Protein AF-A0AAD5Z955-F1 (afdb_monomer_lite)

Organism: NCBI:txid198213

Sequence (238 aa):
MEISEISPEIDDYIKESIEVSLGLPISDKNMQLKLMALEDTQHRLQSQIFEL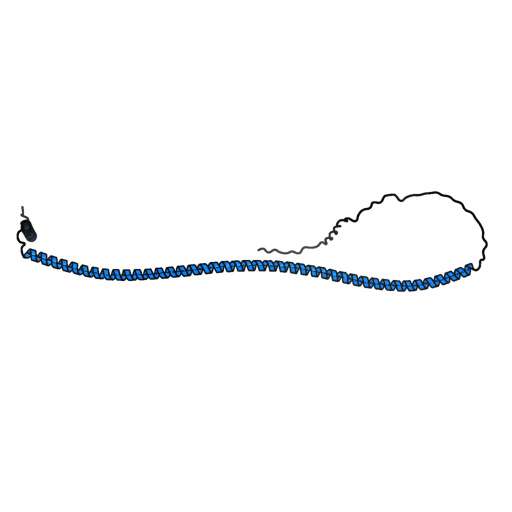EDRLVLAKAEANLNAQGLMRSIKDKEKILSEYAELQEQHSKLEEGFKRTVEACDELERENEELYAKLIDSSKARVDLTSQVESLNVEKEQLLVNLNKAEEEVVLLSKENKMLEREKKVLAEQFKRRQVGHDPKLPSSSSAKIKGKSGIKKSTVSGRLIDSDKEDARDPLTPINFNSPELDAFHPSV

Foldseek 3Di:
DDPPPDPVVRVVVVVQVVCVVVVHDHDPVVVVVVVVVVVVVVVVVVVVVVVVVVVVVVVVVVVVVVVVVVVVVVVVVVVVVVVVVVVVVVVVVVVVVVVVVVVVVVVVVVVVVVVVVVVVVVVVVVVVVVVVVVVVVVVVVVVVVVVVVVVVVVVVVVVVVVVVVVVVVVVVVVVVVVVVPDDDDDDDDDDDDDDDDDDDDDDDDDDDDDDPDDDDDDDDDDDDDDDDDDDDDDDDDD

Secondary structure (DSSP, 8-state):
-------HHHHHHHHHHHHHHTTPPPPHHHHHHHHHHHHHHHHHHHHHHHHHHHHHHHHHHHHHHHHHHHHHHHHHHHHHHHHHHHHHHHHHHHHHHHHHHHHHHHHHHHHHHHHHHHHHHHHHHHHHHHHHHHHHHHHHHHHHHHHHHHHHHHHHHHHHHHHHHHHHHHHHHHHHHHHTT------------------------------S------PPPPPPP-------------

Structure (mmCIF, N/CA/C/O backbone):
data_AF-A0AAD5Z955-F1
#
_entry.id   AF-A0AAD5Z955-F1
#
loop_
_atom_site.group_PDB
_atom_site.id
_atom_site.type_symbol
_atom_site.label_atom_id
_atom_site.label_alt_id
_atom_site.label_comp_id
_atom_site.label_asym_id
_atom_site.label_entity_id
_atom_site.label_seq_id
_atom_site.pdbx_PDB_ins_code
_atom_site.Cartn_x
_atom_site.Cartn_y
_atom_site.Cartn_z
_atom_site.occupancy
_atom_site.B_iso_or_equiv
_atom_site.auth_seq_id
_atom_site.auth_comp_id
_atom_site.auth_asym_id
_atom_site.auth_atom_id
_atom_site.pdbx_PDB_model_num
ATOM 1 N N . MET A 1 1 ? 66.367 39.192 -84.436 1.00 44.69 1 MET A N 1
ATOM 2 C CA . MET A 1 1 ? 65.119 38.494 -84.075 1.00 44.69 1 MET A CA 1
ATOM 3 C C . MET A 1 1 ? 65.419 37.022 -84.199 1.00 44.69 1 MET A C 1
ATOM 5 O O . MET A 1 1 ? 65.560 36.541 -85.314 1.00 44.69 1 MET A O 1
ATOM 9 N N . GLU A 1 2 ? 65.673 36.374 -83.067 1.00 46.94 2 GLU A N 1
ATOM 10 C CA . GLU A 1 2 ? 65.883 34.929 -83.001 1.00 46.94 2 GLU A CA 1
ATOM 11 C C . GLU A 1 2 ? 64.561 34.247 -83.354 1.00 46.94 2 GLU A C 1
ATOM 13 O O . GLU A 1 2 ? 63.523 34.556 -82.768 1.00 46.94 2 GLU A O 1
ATOM 18 N N . ILE A 1 3 ? 64.585 33.384 -84.369 1.00 55.34 3 ILE A N 1
ATOM 19 C CA . ILE A 1 3 ? 63.468 32.493 -84.669 1.00 55.34 3 ILE A CA 1
ATOM 20 C C . ILE A 1 3 ? 63.474 31.493 -83.520 1.00 55.34 3 ILE A C 1
ATOM 22 O O . ILE A 1 3 ? 64.411 30.707 -83.414 1.00 55.34 3 ILE A O 1
ATOM 26 N N . SER A 1 4 ? 62.500 31.594 -82.614 1.00 59.53 4 SER A N 1
ATOM 27 C CA . SER A 1 4 ? 62.346 30.641 -81.518 1.00 59.53 4 SER A CA 1
ATOM 28 C C . SER A 1 4 ? 62.305 29.237 -82.108 1.00 59.53 4 SER A C 1
ATOM 30 O O . SER A 1 4 ? 61.354 28.906 -82.815 1.00 59.53 4 SER A O 1
ATOM 32 N N . GLU A 1 5 ? 63.351 28.444 -81.864 1.00 67.62 5 GLU A N 1
ATOM 33 C CA . GLU A 1 5 ? 63.365 27.023 -82.192 1.00 67.62 5 GLU A CA 1
ATOM 34 C C . GLU A 1 5 ? 62.192 26.384 -81.452 1.00 67.62 5 GLU A C 1
ATOM 36 O O . GLU A 1 5 ? 62.189 26.242 -80.227 1.00 67.62 5 GLU A O 1
ATOM 41 N N . ILE A 1 6 ? 61.136 26.096 -82.208 1.00 69.44 6 ILE A N 1
ATOM 42 C CA . ILE A 1 6 ? 59.991 25.349 -81.718 1.00 69.44 6 ILE A CA 1
ATOM 43 C C . ILE A 1 6 ? 60.530 23.965 -81.370 1.00 69.44 6 ILE A C 1
ATOM 45 O O . ILE A 1 6 ? 61.197 23.334 -82.190 1.00 69.44 6 ILE A O 1
ATOM 49 N N . SER A 1 7 ? 60.296 23.527 -80.131 1.00 80.50 7 SER A N 1
ATOM 50 C CA . SER A 1 7 ? 60.744 22.213 -79.667 1.00 80.50 7 SER A CA 1
ATOM 51 C C . SER A 1 7 ? 60.301 21.141 -80.672 1.00 80.50 7 SER A C 1
ATOM 53 O O . SER A 1 7 ? 59.145 21.188 -81.100 1.00 80.50 7 SER A O 1
ATOM 55 N N . PRO A 1 8 ? 61.156 20.172 -81.040 1.00 73.94 8 PRO A N 1
ATOM 56 C CA . PRO A 1 8 ? 60.820 19.140 -82.026 1.00 73.94 8 PRO A CA 1
ATOM 57 C C . PRO A 1 8 ? 59.538 18.372 -81.673 1.00 73.94 8 PRO A C 1
ATOM 59 O O . PRO A 1 8 ? 58.792 17.966 -82.551 1.00 73.94 8 PRO A O 1
ATOM 62 N N . GLU A 1 9 ? 59.226 18.258 -80.385 1.00 74.19 9 GLU A N 1
ATOM 63 C CA . GLU A 1 9 ? 57.997 17.640 -79.879 1.00 74.19 9 GLU A CA 1
ATOM 64 C C . GLU A 1 9 ? 56.737 18.477 -80.182 1.00 74.19 9 GLU A C 1
ATOM 66 O O . GLU A 1 9 ? 55.657 17.941 -80.425 1.00 74.19 9 GLU A O 1
ATOM 71 N N . ILE A 1 10 ? 56.884 19.805 -80.212 1.00 78.81 10 ILE A N 1
ATOM 72 C CA . ILE A 1 10 ? 55.825 20.753 -80.581 1.00 78.81 10 ILE A CA 1
ATOM 73 C C . ILE A 1 10 ? 55.670 20.804 -82.106 1.00 78.81 10 ILE A C 1
ATOM 75 O O . ILE A 1 10 ? 54.544 20.875 -82.592 1.00 78.81 10 ILE A O 1
ATOM 79 N N . ASP A 1 11 ? 56.771 20.742 -82.858 1.00 81.69 11 ASP A N 1
ATOM 80 C CA . ASP A 1 11 ? 56.744 20.712 -84.327 1.00 81.69 11 ASP A CA 1
ATOM 81 C C . ASP A 1 11 ? 56.086 19.423 -84.855 1.00 81.69 11 ASP A C 1
ATOM 83 O O . ASP A 1 11 ? 55.174 19.482 -85.686 1.00 81.69 11 ASP A O 1
ATOM 87 N N . ASP A 1 12 ? 56.437 18.268 -84.276 1.00 77.38 12 ASP A N 1
ATOM 88 C CA . ASP A 1 12 ? 55.794 16.979 -84.559 1.00 77.38 12 ASP A CA 1
ATOM 89 C C . ASP A 1 12 ? 54.290 17.016 -84.226 1.00 77.38 12 ASP A C 1
ATOM 91 O O . ASP A 1 12 ? 53.462 16.574 -85.026 1.00 77.38 12 ASP A O 1
ATOM 95 N N . TYR A 1 13 ? 53.908 17.618 -83.093 1.00 79.12 13 TYR A N 1
ATOM 96 C CA . TYR A 1 13 ? 52.500 17.777 -82.714 1.00 79.12 13 TYR A CA 1
ATOM 97 C C . TYR A 1 13 ? 51.715 18.669 -83.693 1.00 79.12 13 TYR A C 1
ATOM 99 O O . TYR A 1 13 ? 50.579 18.348 -84.054 1.00 79.12 13 TYR A O 1
ATOM 107 N N . ILE A 1 14 ? 52.306 19.781 -84.150 1.00 80.50 14 ILE A N 1
ATOM 108 C CA . ILE A 1 14 ? 51.688 20.682 -85.138 1.00 80.50 14 ILE A CA 1
ATOM 109 C C . ILE A 1 14 ? 51.477 19.943 -86.462 1.00 80.50 14 ILE A C 1
ATOM 111 O O . ILE A 1 14 ? 50.395 20.026 -87.049 1.00 80.50 14 ILE A O 1
ATOM 115 N N . LYS A 1 15 ? 52.483 19.190 -86.912 1.00 77.50 15 LYS A N 1
ATOM 116 C CA . LYS A 1 15 ? 52.431 18.436 -88.164 1.00 77.50 15 LYS A CA 1
ATOM 117 C C . LYS A 1 15 ? 51.370 17.335 -88.129 1.00 77.50 15 LYS A C 1
ATOM 119 O O . LYS A 1 15 ? 50.531 17.273 -89.027 1.00 77.50 15 LYS A O 1
ATOM 124 N N . GLU A 1 16 ? 51.329 16.544 -87.060 1.00 73.44 16 GLU A N 1
ATOM 125 C CA . GLU A 1 16 ? 50.318 15.497 -86.890 1.00 73.44 16 GLU A CA 1
ATOM 126 C C . GLU A 1 16 ? 48.896 16.072 -86.755 1.00 73.44 16 GLU A C 1
ATOM 128 O O . GLU A 1 16 ? 47.944 15.510 -87.295 1.00 73.44 16 GLU A O 1
ATOM 133 N N . SER A 1 17 ? 48.731 17.221 -86.088 1.00 77.19 17 SER A N 1
ATOM 134 C CA . SER A 1 17 ? 47.434 17.907 -85.959 1.00 77.19 17 SER A CA 1
ATOM 135 C C . SER A 1 17 ? 46.886 18.391 -87.312 1.00 77.19 17 SER A C 1
ATOM 137 O O . SER A 1 17 ? 45.685 18.269 -87.591 1.00 77.19 17 SER A O 1
ATOM 139 N N . ILE A 1 18 ? 47.768 18.884 -88.192 1.00 77.50 18 ILE A N 1
ATOM 140 C CA . ILE A 1 18 ? 47.425 19.267 -89.569 1.00 77.50 18 ILE A CA 1
ATOM 141 C C . ILE A 1 18 ? 47.056 18.028 -90.396 1.00 77.50 18 ILE A C 1
ATOM 143 O O . ILE A 1 18 ? 46.031 18.036 -91.077 1.00 77.50 18 ILE A O 1
ATOM 147 N N . GLU A 1 19 ? 47.839 16.949 -90.307 1.00 75.25 19 GLU A N 1
ATOM 148 C CA . GLU A 1 19 ? 47.583 15.695 -91.031 1.00 75.25 19 GLU A CA 1
ATOM 149 C C . GLU A 1 19 ? 46.234 15.062 -90.635 1.00 75.25 19 GLU A C 1
ATOM 151 O O . GLU A 1 19 ? 45.456 14.665 -91.508 1.00 75.25 19 GLU A O 1
ATOM 156 N N . VAL A 1 20 ? 45.898 15.069 -89.339 1.00 72.12 20 VAL A N 1
ATOM 157 C CA . VAL A 1 20 ? 44.602 14.606 -88.809 1.00 72.12 20 VAL A CA 1
ATOM 158 C C . VAL A 1 20 ? 43.440 15.473 -89.305 1.00 72.12 20 VAL A C 1
ATOM 160 O O . VAL A 1 20 ? 42.402 14.942 -89.702 1.00 72.12 20 VAL A O 1
ATOM 163 N N . SER A 1 21 ? 43.608 16.798 -89.331 1.00 78.50 21 SER A N 1
ATOM 164 C CA . SER A 1 21 ? 42.567 17.738 -89.784 1.00 78.50 21 SER A CA 1
ATOM 165 C C . SER A 1 21 ? 42.279 17.637 -91.289 1.00 78.50 21 SER A C 1
ATOM 167 O O . SER A 1 21 ? 41.183 17.979 -91.732 1.00 78.50 21 SER A O 1
ATOM 169 N N . LEU A 1 22 ? 43.246 17.151 -92.075 1.00 79.88 22 LEU A N 1
ATOM 170 C CA . LEU A 1 22 ? 43.138 16.946 -93.523 1.00 79.88 22 LEU A CA 1
ATOM 171 C C . LEU A 1 22 ? 42.663 15.532 -93.912 1.00 79.88 22 LEU A C 1
ATOM 173 O O . LEU A 1 22 ? 42.527 15.246 -95.101 1.00 79.88 22 LEU A O 1
ATOM 177 N N . GLY A 1 23 ? 42.399 14.652 -92.937 1.00 70.19 23 GLY A N 1
ATOM 178 C CA . GLY A 1 23 ? 41.945 13.279 -93.183 1.00 70.19 23 GLY A CA 1
ATOM 179 C C . GLY A 1 23 ? 43.023 12.356 -93.763 1.00 70.19 23 GLY A C 1
ATOM 180 O O . GLY A 1 23 ? 42.688 11.368 -94.419 1.00 70.19 23 GLY A O 1
ATOM 181 N N . LEU A 1 24 ? 44.305 12.678 -93.558 1.00 72.81 24 LEU A N 1
ATOM 182 C CA . LEU A 1 24 ? 45.425 11.845 -93.996 1.00 72.81 24 LEU A CA 1
ATOM 183 C C . LEU A 1 24 ? 45.623 10.641 -93.049 1.00 72.81 24 LEU A C 1
ATOM 185 O O . LEU A 1 24 ? 45.245 10.715 -91.876 1.00 72.81 24 LEU A O 1
ATOM 189 N N . PRO A 1 25 ? 46.191 9.515 -93.531 1.00 68.31 25 PRO A N 1
ATOM 190 C CA . PRO A 1 25 ? 46.419 8.331 -92.705 1.00 68.31 25 PRO A CA 1
ATOM 191 C C . PRO A 1 25 ? 47.332 8.654 -91.519 1.00 68.31 25 PRO A C 1
ATOM 193 O O . PRO A 1 25 ? 48.395 9.245 -91.690 1.00 68.31 25 PRO A O 1
ATOM 196 N N . ILE A 1 26 ? 46.920 8.246 -90.320 1.00 70.38 26 ILE A N 1
ATOM 197 C CA . ILE A 1 26 ? 47.692 8.436 -89.088 1.00 70.38 26 ILE A CA 1
ATOM 198 C C . ILE A 1 26 ? 49.005 7.647 -89.193 1.00 70.38 26 ILE A C 1
ATOM 200 O O . ILE A 1 26 ? 48.994 6.483 -89.587 1.00 70.38 26 ILE A O 1
ATOM 204 N N . SER A 1 27 ? 50.124 8.261 -88.801 1.00 79.25 27 SER A N 1
ATOM 205 C CA . SER A 1 27 ? 51.422 7.583 -88.700 1.00 79.25 27 SER A CA 1
ATOM 206 C C . SER A 1 27 ? 51.372 6.410 -87.712 1.00 79.25 27 SER A C 1
ATOM 208 O O . SER A 1 27 ? 50.847 6.543 -86.601 1.00 79.25 27 SER A O 1
ATOM 210 N N . ASP A 1 28 ? 51.982 5.278 -88.076 1.00 82.06 28 ASP A N 1
ATOM 211 C CA . ASP A 1 28 ? 52.028 4.057 -87.255 1.00 82.06 28 ASP A CA 1
ATOM 212 C C . ASP A 1 28 ? 52.539 4.318 -85.828 1.00 82.06 28 ASP A C 1
ATOM 214 O O . ASP A 1 28 ? 52.041 3.737 -84.863 1.00 82.06 28 ASP A O 1
ATOM 218 N N . LYS A 1 29 ? 53.488 5.251 -85.674 1.00 82.88 29 LYS A N 1
ATOM 219 C CA . LYS A 1 29 ? 54.059 5.641 -84.376 1.00 82.88 29 LYS A CA 1
ATOM 220 C C . LYS A 1 29 ? 53.011 6.259 -83.441 1.00 82.88 29 LYS A C 1
ATOM 222 O O . LYS A 1 29 ? 52.956 5.909 -82.265 1.00 82.88 29 LYS A O 1
ATOM 227 N N . ASN A 1 30 ? 52.162 7.152 -83.951 1.00 82.50 30 ASN A N 1
ATOM 228 C CA . ASN A 1 30 ? 51.110 7.801 -83.161 1.00 82.50 30 ASN A CA 1
ATOM 229 C C . ASN A 1 30 ? 50.016 6.792 -82.771 1.00 82.50 30 ASN A C 1
ATOM 231 O O . ASN A 1 30 ? 49.537 6.781 -81.637 1.00 82.50 30 ASN A O 1
ATOM 235 N N . MET A 1 31 ? 49.665 5.880 -83.683 1.00 84.56 31 MET A N 1
ATOM 236 C CA . MET A 1 31 ? 48.716 4.805 -83.386 1.00 84.56 31 MET A CA 1
ATOM 237 C C . MET A 1 31 ? 49.225 3.881 -82.267 1.00 84.56 31 MET A C 1
ATOM 239 O O . MET A 1 31 ? 48.465 3.564 -81.353 1.00 84.56 31 MET A O 1
ATOM 243 N N . GLN A 1 32 ? 50.511 3.516 -82.283 1.00 89.38 32 GLN A N 1
ATOM 244 C CA . GLN A 1 32 ? 51.138 2.715 -81.224 1.00 89.38 32 GLN A CA 1
ATOM 245 C C . GLN A 1 32 ? 51.162 3.436 -79.868 1.00 89.38 32 GLN A C 1
ATOM 247 O O . GLN A 1 32 ? 50.824 2.832 -78.853 1.00 89.38 32 GLN A O 1
ATOM 252 N N . LEU A 1 33 ? 51.495 4.732 -79.838 1.00 87.88 33 LEU A N 1
ATOM 253 C CA . LEU A 1 33 ? 51.481 5.521 -78.598 1.00 87.88 33 LEU A CA 1
ATOM 254 C C . LEU A 1 33 ? 50.074 5.628 -77.998 1.00 87.88 33 LEU A C 1
ATOM 256 O O . LEU A 1 33 ? 49.903 5.469 -76.790 1.00 87.88 33 LEU A O 1
ATOM 260 N N . LYS A 1 34 ? 49.055 5.852 -78.836 1.00 90.56 34 LYS A N 1
ATOM 261 C CA . LYS A 1 34 ? 47.652 5.867 -78.394 1.00 90.56 34 LYS A CA 1
ATOM 262 C C . LYS A 1 34 ? 47.197 4.504 -77.883 1.00 90.56 34 LYS A C 1
ATOM 264 O O . LYS A 1 34 ? 46.447 4.465 -76.911 1.00 90.56 34 LYS A O 1
ATOM 269 N N . LEU A 1 35 ? 47.651 3.414 -78.505 1.00 93.50 35 LEU A N 1
ATOM 270 C CA . LEU A 1 35 ? 47.356 2.058 -78.048 1.00 93.50 35 LEU A CA 1
ATOM 271 C C . LEU A 1 35 ? 47.955 1.801 -76.659 1.00 93.50 35 LEU A C 1
ATOM 273 O O . LEU A 1 35 ? 47.211 1.430 -75.759 1.00 93.50 35 LEU A O 1
ATOM 277 N N . MET A 1 36 ? 49.242 2.104 -76.452 1.00 94.62 36 MET A N 1
ATOM 278 C CA . MET A 1 36 ? 49.888 1.962 -75.138 1.00 94.62 36 MET A CA 1
ATOM 279 C C . MET A 1 36 ? 49.214 2.822 -74.062 1.00 94.62 36 MET A C 1
ATOM 281 O O . MET A 1 36 ? 48.926 2.344 -72.969 1.00 94.62 36 MET A O 1
ATOM 285 N N . ALA A 1 37 ? 48.906 4.087 -74.373 1.00 94.06 37 ALA A N 1
ATOM 286 C CA . ALA A 1 37 ? 48.214 4.967 -73.434 1.00 94.06 37 ALA A CA 1
ATOM 287 C C . ALA A 1 37 ? 46.812 4.440 -73.077 1.00 94.06 37 ALA A C 1
ATOM 289 O O . ALA A 1 37 ? 46.387 4.535 -71.925 1.00 94.06 37 ALA A O 1
ATOM 290 N N . LEU A 1 38 ? 46.092 3.869 -74.048 1.00 95.81 38 LEU A N 1
ATOM 291 C CA . LEU A 1 38 ? 44.792 3.248 -73.811 1.00 95.81 38 LEU A CA 1
ATOM 292 C C . LEU A 1 38 ? 44.923 1.999 -72.928 1.00 95.81 38 LEU A C 1
ATOM 294 O O . LEU A 1 38 ? 44.177 1.884 -71.956 1.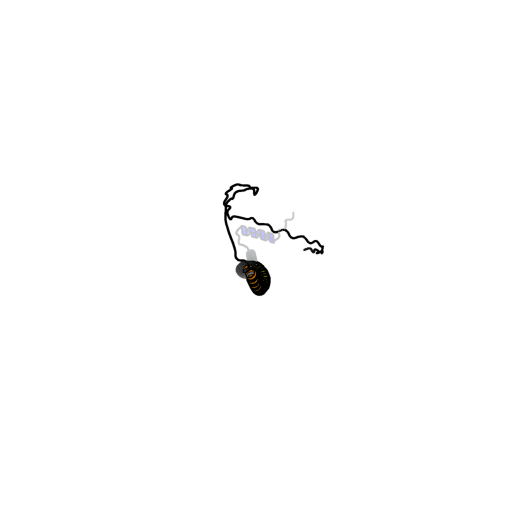00 95.81 38 LEU A O 1
ATOM 298 N N . GLU A 1 39 ? 45.878 1.114 -73.214 1.00 96.94 39 GLU A N 1
ATOM 299 C CA . GLU A 1 39 ? 46.159 -0.090 -72.418 1.00 96.94 39 GLU A CA 1
ATOM 300 C C . GLU A 1 39 ? 46.479 0.263 -70.955 1.00 96.94 39 GLU A C 1
ATOM 302 O O . GLU A 1 39 ? 45.868 -0.289 -70.035 1.00 96.94 39 GLU A O 1
ATOM 307 N N . ASP A 1 40 ? 47.323 1.271 -70.719 1.00 96.88 40 ASP A N 1
ATOM 308 C CA . ASP A 1 40 ? 47.631 1.769 -69.371 1.00 96.88 40 ASP A CA 1
ATOM 309 C C . ASP A 1 40 ? 46.388 2.314 -68.652 1.00 96.88 40 ASP A C 1
ATOM 311 O O . ASP A 1 40 ? 46.155 2.040 -67.467 1.00 96.88 40 ASP A O 1
ATOM 315 N N . THR A 1 41 ? 45.547 3.085 -69.354 1.00 96.31 41 THR A N 1
ATOM 316 C CA . THR A 1 41 ? 44.296 3.583 -68.761 1.00 96.31 41 THR A CA 1
ATOM 317 C C . THR A 1 41 ? 43.322 2.453 -68.451 1.00 96.31 41 THR A C 1
ATOM 319 O O . THR A 1 41 ? 42.666 2.497 -67.409 1.00 96.31 41 THR A O 1
ATOM 322 N N . GLN A 1 42 ? 43.257 1.430 -69.304 1.00 97.12 42 GLN A N 1
ATOM 323 C CA . GLN A 1 42 ? 42.418 0.259 -69.098 1.00 97.12 42 GLN A CA 1
ATOM 324 C C . GLN A 1 42 ? 42.868 -0.513 -67.856 1.00 97.12 42 GLN A C 1
ATOM 326 O O . GLN A 1 42 ? 42.028 -0.818 -67.011 1.00 97.12 42 GLN A O 1
ATOM 331 N N . HIS A 1 43 ? 44.169 -0.767 -67.697 1.00 97.00 43 HIS A N 1
ATOM 332 C CA . HIS A 1 43 ? 44.701 -1.419 -66.501 1.00 97.00 43 HIS A CA 1
ATOM 333 C C . HIS A 1 43 ? 44.399 -0.620 -65.232 1.00 97.00 43 HIS A C 1
ATOM 335 O O . HIS A 1 43 ? 43.938 -1.185 -64.241 1.00 97.00 43 HIS A O 1
ATOM 341 N N . ARG A 1 44 ? 44.566 0.708 -65.268 1.00 97.12 44 ARG A N 1
ATOM 342 C CA . ARG A 1 44 ? 44.236 1.568 -64.122 1.00 97.12 44 ARG A CA 1
ATOM 343 C C . ARG A 1 44 ? 42.748 1.525 -63.770 1.00 97.12 44 ARG A C 1
ATOM 345 O O . ARG A 1 44 ? 42.411 1.452 -62.590 1.00 97.12 44 ARG A O 1
ATOM 352 N N . LEU A 1 45 ? 41.864 1.571 -64.768 1.00 97.25 45 LEU A N 1
ATOM 353 C CA . LEU A 1 45 ? 40.418 1.469 -64.555 1.00 97.25 45 LEU A CA 1
ATOM 354 C C . LEU A 1 45 ? 40.025 0.094 -64.009 1.00 97.25 45 LEU A C 1
ATOM 356 O O . LEU A 1 45 ? 39.208 0.023 -63.099 1.00 97.25 45 LEU A O 1
ATOM 360 N N . GLN A 1 46 ? 40.628 -0.985 -64.512 1.00 97.69 46 GLN A N 1
ATOM 361 C CA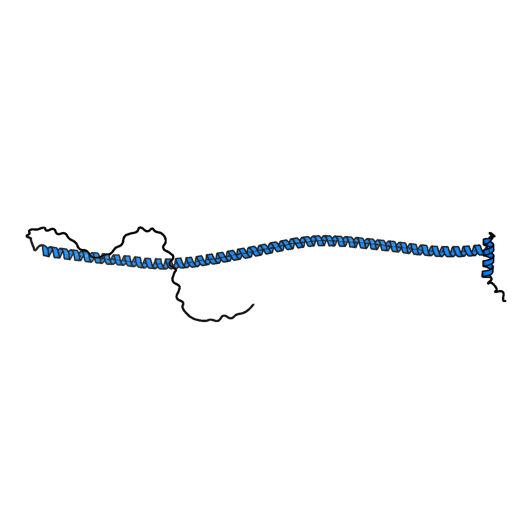 . GLN A 1 46 ? 40.401 -2.335 -63.994 1.00 97.69 46 GLN A CA 1
ATOM 362 C C . GLN A 1 46 ? 40.792 -2.443 -62.517 1.00 97.69 46 GLN A C 1
ATOM 364 O O . GLN A 1 46 ? 39.990 -2.926 -61.722 1.00 97.69 46 GLN A O 1
ATOM 369 N N . SER A 1 47 ? 41.962 -1.929 -62.125 1.00 97.56 47 SER A N 1
ATOM 370 C CA . SER A 1 47 ? 42.371 -1.903 -60.713 1.00 97.56 47 SER A CA 1
ATOM 371 C C . SER A 1 47 ? 41.379 -1.131 -59.838 1.00 97.56 47 SER A C 1
ATOM 373 O O . SER A 1 47 ? 40.989 -1.614 -58.779 1.00 97.56 47 SER A O 1
ATOM 375 N N . GLN A 1 48 ? 40.903 0.030 -60.303 1.00 97.88 48 GLN A N 1
ATOM 376 C CA . GLN A 1 48 ? 39.890 0.807 -59.579 1.00 97.88 48 GLN A CA 1
ATOM 377 C C . GLN A 1 48 ? 38.553 0.068 -59.457 1.00 97.88 48 GLN A C 1
ATOM 379 O O . GLN A 1 48 ? 37.901 0.164 -58.419 1.00 97.88 48 GLN A O 1
ATOM 384 N N . ILE A 1 49 ? 38.134 -0.660 -60.4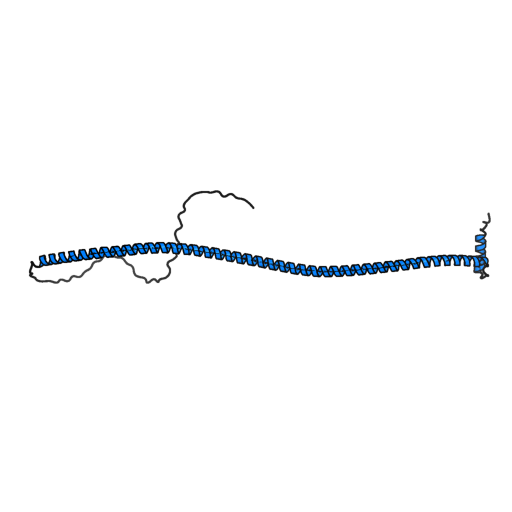95 1.00 97.44 49 ILE A N 1
ATOM 385 C CA . ILE A 1 49 ? 36.908 -1.466 -60.457 1.00 97.44 49 ILE A CA 1
ATOM 386 C C . ILE A 1 49 ? 37.020 -2.536 -59.368 1.00 97.44 49 ILE A C 1
ATOM 388 O O . ILE A 1 49 ? 36.122 -2.613 -58.535 1.00 97.44 49 ILE A O 1
ATOM 392 N N . PHE A 1 50 ? 38.128 -3.281 -59.308 1.00 97.62 50 PHE A N 1
ATOM 393 C CA . PHE A 1 50 ? 38.328 -4.299 -58.270 1.00 97.62 50 PHE A CA 1
ATOM 394 C C . PHE A 1 50 ? 38.309 -3.704 -56.853 1.00 97.62 50 PHE A C 1
ATOM 396 O O . PHE A 1 50 ? 37.612 -4.213 -55.978 1.00 97.62 50 PHE A O 1
ATOM 403 N N . GLU A 1 51 ? 38.995 -2.579 -56.630 1.00 97.56 51 GLU A N 1
ATOM 404 C CA . GLU A 1 51 ? 38.969 -1.893 -55.329 1.00 97.56 51 GLU A CA 1
ATOM 405 C C . GLU A 1 51 ? 37.555 -1.434 -54.935 1.00 97.56 51 GLU A C 1
ATOM 407 O O . GLU A 1 51 ? 37.156 -1.520 -53.769 1.00 97.56 51 GLU A O 1
ATOM 412 N N . LEU A 1 52 ? 36.777 -0.927 -55.896 1.00 97.94 52 LEU A N 1
ATOM 413 C CA . LEU A 1 52 ? 35.397 -0.505 -55.657 1.00 97.94 52 LEU A CA 1
ATOM 414 C C . LEU A 1 52 ? 34.469 -1.693 -55.388 1.00 97.94 52 LEU A C 1
ATOM 416 O O . LEU A 1 52 ? 33.581 -1.575 -54.541 1.00 97.94 52 LEU A O 1
ATOM 420 N N . GLU A 1 53 ? 34.671 -2.823 -56.064 1.00 98.06 53 GLU A N 1
ATOM 421 C CA . GLU A 1 53 ? 33.934 -4.064 -55.815 1.00 98.06 53 GLU A CA 1
ATOM 422 C C . GLU A 1 53 ? 34.175 -4.575 -54.390 1.00 98.06 53 GLU A C 1
ATOM 424 O O . GLU A 1 53 ? 33.207 -4.825 -53.664 1.00 98.06 53 GLU A O 1
ATOM 429 N N . ASP A 1 54 ? 35.431 -4.618 -53.942 1.00 97.56 54 ASP A N 1
ATOM 430 C CA . ASP A 1 54 ? 35.783 -5.016 -52.574 1.00 97.56 54 ASP A CA 1
ATOM 431 C C . ASP A 1 54 ? 35.154 -4.082 -51.533 1.00 97.56 54 ASP A C 1
ATOM 433 O O . ASP A 1 54 ? 34.528 -4.528 -50.562 1.00 97.56 54 ASP A O 1
ATOM 437 N N . ARG A 1 55 ? 35.235 -2.762 -51.755 1.00 98.12 55 ARG A N 1
ATOM 438 C CA . ARG A 1 55 ? 34.593 -1.772 -50.875 1.00 98.12 55 ARG A CA 1
ATOM 439 C C . ARG A 1 55 ? 33.077 -1.927 -50.841 1.00 98.12 55 ARG A C 1
ATOM 441 O O . ARG A 1 55 ? 32.479 -1.765 -49.778 1.00 98.12 55 ARG A O 1
ATOM 448 N N . LEU A 1 56 ? 32.448 -2.242 -51.972 1.00 98.00 56 LEU A N 1
ATOM 449 C CA . LEU A 1 56 ? 31.010 -2.479 -52.043 1.00 98.00 56 LEU A CA 1
ATOM 450 C C . LEU A 1 56 ? 30.612 -3.731 -51.253 1.00 98.00 56 LEU A C 1
ATOM 452 O O . LEU A 1 56 ? 29.591 -3.713 -50.564 1.00 98.00 56 LEU A O 1
ATOM 456 N N . VAL A 1 57 ? 31.399 -4.806 -51.337 1.00 98.12 57 VAL A N 1
ATOM 457 C CA . VAL A 1 57 ? 31.171 -6.036 -50.563 1.00 98.12 57 VAL A CA 1
ATOM 458 C C . VAL A 1 57 ? 31.273 -5.755 -49.064 1.00 98.12 57 VAL A C 1
ATOM 460 O O . VAL A 1 57 ? 30.361 -6.122 -48.319 1.00 98.12 57 VAL A O 1
ATOM 463 N N . LEU A 1 58 ? 32.315 -5.042 -48.629 1.00 98.06 58 LEU A N 1
ATOM 464 C CA . LEU A 1 58 ? 32.488 -4.652 -47.226 1.00 98.06 58 LEU A CA 1
ATOM 465 C C . LEU A 1 58 ? 31.340 -3.765 -46.735 1.00 98.06 58 LEU A C 1
ATOM 467 O O . LEU A 1 58 ? 30.732 -4.070 -45.710 1.00 98.06 58 LEU A O 1
ATOM 471 N N . ALA A 1 59 ? 30.978 -2.731 -47.498 1.00 98.12 59 ALA A N 1
ATOM 472 C CA . ALA A 1 59 ? 29.879 -1.836 -47.145 1.00 98.12 59 ALA A CA 1
ATOM 473 C C . ALA A 1 59 ? 28.537 -2.581 -47.044 1.00 98.12 59 ALA A C 1
ATOM 475 O O . ALA A 1 59 ? 27.735 -2.306 -46.152 1.00 98.12 59 ALA A O 1
ATOM 476 N N . LYS A 1 60 ? 28.287 -3.562 -47.923 1.00 98.50 60 LYS A N 1
ATOM 477 C CA . LYS A 1 60 ? 27.091 -4.416 -47.853 1.00 98.50 60 LYS A CA 1
ATOM 478 C C . LYS A 1 60 ? 27.087 -5.299 -46.608 1.00 98.50 60 LYS A C 1
ATOM 480 O O . LYS A 1 60 ? 26.042 -5.427 -45.971 1.00 98.50 60 LYS A O 1
ATOM 485 N N . ALA A 1 61 ? 28.223 -5.908 -46.267 1.00 98.25 61 ALA A N 1
ATOM 486 C CA . ALA A 1 61 ? 28.345 -6.735 -45.070 1.00 98.25 61 ALA A CA 1
ATOM 487 C C . ALA A 1 61 ? 28.131 -5.900 -43.797 1.00 98.25 61 ALA A C 1
ATOM 489 O O . ALA A 1 61 ? 27.336 -6.280 -42.939 1.00 98.25 61 ALA A O 1
ATOM 490 N N . GLU A 1 62 ? 28.762 -4.728 -43.719 1.00 98.25 62 GLU A N 1
ATOM 491 C CA . GLU A 1 62 ? 28.605 -3.785 -42.611 1.00 98.25 62 GLU A CA 1
ATOM 492 C C . GLU A 1 62 ? 27.153 -3.304 -42.476 1.00 98.25 62 GLU A C 1
ATOM 494 O O . GLU A 1 62 ? 26.566 -3.398 -41.398 1.00 98.25 62 GLU A O 1
ATOM 499 N N . ALA A 1 63 ? 26.526 -2.873 -43.577 1.00 98.50 63 ALA A N 1
ATOM 500 C CA . ALA A 1 63 ? 25.128 -2.451 -43.576 1.00 98.50 63 ALA A CA 1
ATOM 501 C C . ALA A 1 63 ? 24.180 -3.574 -43.120 1.00 98.50 63 ALA A C 1
ATOM 503 O O . ALA A 1 63 ? 23.225 -3.313 -42.388 1.00 98.50 63 ALA A O 1
ATOM 504 N N . ASN A 1 64 ? 24.451 -4.826 -43.506 1.00 98.31 64 ASN A N 1
ATOM 505 C CA . ASN A 1 64 ? 23.660 -5.979 -43.081 1.00 98.31 64 ASN A CA 1
ATOM 506 C C . ASN A 1 64 ? 23.782 -6.224 -41.569 1.00 98.31 64 ASN A C 1
ATOM 508 O O . ASN A 1 64 ? 22.765 -6.349 -40.886 1.00 98.31 64 ASN A O 1
ATOM 512 N N . LEU A 1 65 ? 25.006 -6.232 -41.034 1.00 98.25 65 LEU A N 1
ATOM 513 C CA . LEU A 1 65 ? 25.239 -6.402 -39.598 1.00 98.25 65 LEU A CA 1
ATOM 514 C C . LEU A 1 65 ? 24.600 -5.270 -38.785 1.00 98.25 65 LEU A C 1
ATOM 516 O O . LEU A 1 65 ? 23.933 -5.541 -37.785 1.00 98.25 65 LEU A O 1
ATOM 520 N N . ASN A 1 66 ? 24.722 -4.025 -39.251 1.00 98.50 66 ASN A N 1
ATOM 521 C CA . ASN A 1 66 ? 24.098 -2.865 -38.616 1.00 98.50 66 ASN A CA 1
ATOM 522 C C . ASN A 1 66 ? 22.567 -2.972 -38.622 1.00 98.50 66 ASN A C 1
ATOM 524 O O . ASN A 1 66 ? 21.933 -2.757 -37.588 1.00 98.50 66 ASN A O 1
ATOM 528 N N . ALA A 1 67 ? 21.964 -3.372 -39.747 1.00 98.56 67 ALA A N 1
ATOM 529 C CA . ALA A 1 67 ? 20.521 -3.589 -39.837 1.00 98.56 67 ALA A CA 1
ATOM 530 C C . ALA A 1 67 ? 20.050 -4.700 -38.882 1.00 98.56 67 ALA A C 1
ATOM 532 O O . ALA A 1 67 ? 19.058 -4.530 -38.173 1.00 98.56 67 ALA A O 1
ATOM 533 N N . GLN A 1 68 ? 20.783 -5.815 -38.802 1.00 98.38 68 GLN A N 1
ATOM 534 C CA . GLN A 1 68 ? 20.477 -6.888 -37.854 1.00 98.38 68 GLN A CA 1
ATOM 535 C C . GLN A 1 68 ? 20.601 -6.433 -36.395 1.00 98.38 68 GLN A C 1
ATOM 537 O O . GLN A 1 68 ? 19.742 -6.771 -35.578 1.00 98.38 68 GLN A O 1
ATOM 542 N N . GLY A 1 69 ? 21.646 -5.673 -36.061 1.00 98.50 69 GLY A N 1
ATOM 543 C CA . GLY A 1 69 ? 21.847 -5.118 -34.723 1.00 98.50 69 GLY A CA 1
ATOM 544 C C . GLY A 1 69 ? 20.711 -4.180 -34.318 1.00 98.50 69 GLY A C 1
ATOM 545 O O . GLY A 1 69 ? 20.152 -4.318 -33.229 1.00 98.50 69 GLY A O 1
ATOM 546 N N . LEU A 1 70 ? 20.303 -3.295 -35.232 1.00 98.62 70 LEU A N 1
ATOM 547 C CA . LEU A 1 70 ? 19.184 -2.384 -35.013 1.00 98.62 70 LEU A CA 1
ATOM 548 C C . LEU A 1 70 ? 17.866 -3.140 -34.798 1.00 98.62 70 LEU A C 1
ATOM 550 O O . LEU A 1 70 ? 17.141 -2.830 -33.857 1.00 98.62 70 LEU A O 1
ATOM 554 N N . MET A 1 71 ? 17.579 -4.167 -35.605 1.00 98.56 71 MET A N 1
ATOM 555 C CA . MET A 1 71 ? 16.374 -4.988 -35.424 1.00 98.56 71 MET A CA 1
ATOM 556 C C . MET A 1 71 ? 16.326 -5.670 -34.052 1.00 98.56 71 MET A C 1
ATOM 558 O O . MET A 1 71 ? 15.273 -5.682 -33.416 1.00 98.56 71 MET A O 1
ATOM 562 N N . ARG A 1 72 ? 17.453 -6.216 -33.571 1.00 98.56 72 ARG A N 1
ATOM 563 C CA . ARG A 1 72 ? 17.520 -6.812 -32.224 1.00 98.56 72 ARG A CA 1
ATOM 564 C C . ARG A 1 72 ? 17.256 -5.763 -31.147 1.00 98.56 72 ARG A C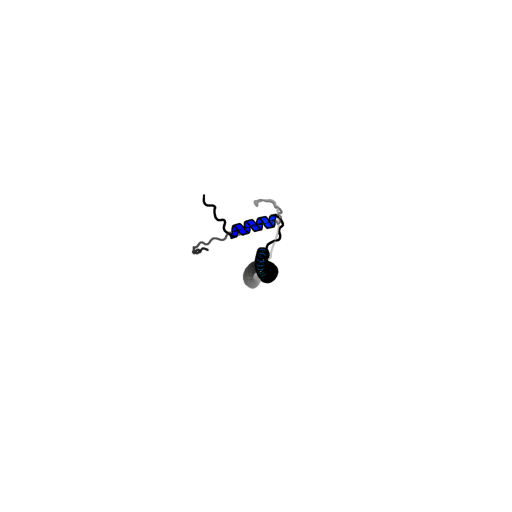 1
ATOM 566 O O . ARG A 1 72 ? 16.419 -5.990 -30.285 1.00 98.56 72 ARG A O 1
ATOM 573 N N . SER A 1 73 ? 17.891 -4.594 -31.258 1.00 98.56 73 SER A N 1
ATOM 574 C CA . SER A 1 73 ? 17.696 -3.494 -30.309 1.00 98.56 73 SER A CA 1
ATOM 575 C C . SER A 1 73 ? 16.243 -3.005 -30.258 1.00 98.56 73 SER A C 1
ATOM 577 O O . SER A 1 73 ? 15.727 -2.749 -29.171 1.00 98.56 73 SER A O 1
ATOM 579 N N . ILE A 1 74 ? 15.564 -2.919 -31.407 1.00 98.69 74 ILE A N 1
ATOM 580 C CA . ILE A 1 74 ? 14.140 -2.564 -31.470 1.00 98.69 74 ILE A CA 1
ATOM 581 C C . ILE A 1 74 ? 13.297 -3.616 -30.748 1.00 98.69 74 ILE A C 1
ATOM 583 O O . ILE A 1 74 ? 12.505 -3.261 -29.879 1.00 98.69 74 ILE A O 1
ATOM 587 N N . LYS A 1 75 ? 13.515 -4.902 -31.039 1.00 98.69 75 LYS A N 1
ATOM 588 C CA . LYS A 1 75 ? 12.778 -6.000 -30.402 1.00 98.69 75 LYS A CA 1
ATOM 589 C C . LYS A 1 75 ? 12.967 -6.023 -28.883 1.00 98.69 75 LYS A C 1
ATOM 591 O O . LYS A 1 75 ? 12.003 -6.207 -28.142 1.00 98.69 75 LYS A O 1
ATOM 596 N N . ASP A 1 76 ? 14.194 -5.819 -28.413 1.00 98.50 76 ASP A N 1
ATOM 597 C CA . ASP A 1 76 ? 14.492 -5.767 -26.981 1.00 98.50 76 ASP A CA 1
ATOM 598 C C . ASP A 1 76 ? 13.804 -4.563 -26.322 1.00 98.50 76 ASP A C 1
ATOM 600 O O . ASP A 1 76 ? 13.243 -4.684 -25.233 1.00 98.50 76 ASP A O 1
ATOM 604 N N . LYS A 1 77 ? 13.764 -3.413 -27.008 1.00 98.62 77 LYS A N 1
ATOM 605 C CA . LYS A 1 77 ? 13.047 -2.224 -26.536 1.00 98.62 77 LYS A CA 1
ATOM 606 C C . LYS A 1 77 ? 11.536 -2.450 -26.456 1.00 98.62 77 LYS A C 1
ATOM 608 O O . LYS A 1 77 ? 10.926 -2.055 -25.467 1.00 98.62 77 LYS A O 1
ATOM 613 N N . GLU A 1 78 ? 10.934 -3.089 -27.455 1.00 98.62 78 GLU A N 1
ATOM 614 C CA . GLU A 1 78 ? 9.507 -3.451 -27.449 1.00 98.62 78 GLU A CA 1
ATOM 615 C C . GLU A 1 78 ? 9.169 -4.416 -26.307 1.00 98.62 78 GLU A C 1
ATOM 617 O O . GLU A 1 78 ? 8.156 -4.246 -25.622 1.00 98.62 78 GLU A O 1
ATOM 622 N N . LYS A 1 79 ? 10.051 -5.390 -26.051 1.00 98.69 79 LYS A N 1
ATOM 623 C CA . LYS A 1 79 ? 9.916 -6.309 -24.920 1.00 98.69 79 LYS A CA 1
ATOM 624 C C . LYS A 1 79 ? 9.951 -5.559 -23.584 1.00 98.69 79 LYS A C 1
ATOM 626 O O . LYS A 1 79 ? 9.039 -5.729 -22.784 1.00 98.69 79 LYS A O 1
ATOM 631 N N . ILE A 1 80 ? 10.945 -4.692 -23.374 1.00 98.62 80 ILE A N 1
ATOM 632 C CA . ILE A 1 80 ? 11.064 -3.889 -22.145 1.00 98.62 80 ILE A CA 1
ATOM 633 C C . ILE A 1 80 ? 9.838 -2.987 -21.952 1.00 98.62 80 ILE A C 1
ATOM 635 O O . ILE A 1 80 ? 9.348 -2.856 -20.837 1.00 98.62 80 ILE A O 1
ATOM 639 N N . LEU A 1 81 ? 9.317 -2.375 -23.020 1.00 98.75 81 LEU A N 1
ATOM 640 C CA . LEU A 1 81 ? 8.107 -1.551 -22.938 1.00 98.75 81 LEU A CA 1
ATOM 641 C C . LEU A 1 81 ? 6.876 -2.366 -22.519 1.00 98.75 81 LEU A C 1
ATOM 643 O O . LEU A 1 81 ? 6.056 -1.867 -21.751 1.00 98.75 81 LEU A O 1
ATOM 647 N N . SER A 1 82 ? 6.766 -3.608 -22.993 1.00 98.50 82 SER A N 1
ATOM 648 C CA . SER A 1 82 ? 5.680 -4.517 -22.606 1.00 98.50 82 SER A CA 1
ATOM 649 C C . SER A 1 82 ? 5.795 -4.916 -21.131 1.00 98.50 82 SER A C 1
ATOM 651 O O . SER A 1 82 ? 4.835 -4.769 -20.381 1.00 98.50 82 SER A O 1
ATOM 653 N N . GLU A 1 83 ? 6.992 -5.311 -20.686 1.00 98.62 83 GLU A N 1
ATOM 654 C CA . GLU A 1 83 ? 7.271 -5.631 -19.276 1.00 98.62 83 GLU A CA 1
ATOM 655 C C . GLU A 1 83 ? 7.038 -4.418 -18.356 1.00 98.62 83 GLU A C 1
ATOM 657 O O . GLU A 1 83 ? 6.504 -4.557 -17.257 1.00 98.62 83 GLU A O 1
ATOM 662 N N . TYR A 1 84 ? 7.385 -3.208 -18.809 1.00 98.56 84 TYR A N 1
ATOM 663 C CA . TYR A 1 84 ? 7.126 -1.973 -18.068 1.00 98.56 84 TYR A CA 1
ATOM 664 C C . TYR A 1 84 ? 5.625 -1.688 -17.927 1.00 98.56 84 TYR A C 1
ATOM 666 O O . TYR A 1 84 ? 5.176 -1.295 -16.852 1.00 98.56 84 TYR A O 1
ATOM 674 N N . ALA A 1 85 ? 4.838 -1.903 -18.985 1.00 98.56 85 ALA A N 1
ATOM 675 C CA . ALA A 1 85 ? 3.387 -1.735 -18.933 1.00 98.56 85 ALA A CA 1
ATOM 676 C C . ALA A 1 85 ? 2.732 -2.727 -17.956 1.00 98.56 85 ALA A C 1
ATOM 678 O O . ALA A 1 85 ? 1.887 -2.327 -17.155 1.00 98.56 85 ALA A O 1
ATOM 679 N N . GLU A 1 86 ? 3.166 -3.991 -17.970 1.00 98.56 86 GLU A N 1
ATOM 680 C CA . GLU A 1 86 ? 2.714 -5.003 -17.009 1.00 98.56 86 GLU A CA 1
ATOM 681 C C . GLU A 1 86 ? 3.077 -4.613 -15.571 1.00 98.56 86 GLU A C 1
ATOM 683 O O . GLU A 1 86 ? 2.228 -4.664 -14.679 1.00 98.56 86 GLU A O 1
ATOM 688 N N . LEU A 1 87 ? 4.318 -4.173 -15.335 1.00 98.56 87 LEU A N 1
ATOM 689 C CA . LEU A 1 87 ? 4.768 -3.742 -14.011 1.00 98.56 87 LEU A CA 1
ATOM 690 C C . LEU A 1 87 ? 3.974 -2.531 -13.502 1.00 98.56 87 LEU A C 1
ATOM 692 O O . LEU A 1 87 ? 3.609 -2.488 -12.327 1.00 98.56 87 LEU A O 1
ATOM 696 N N . GLN A 1 88 ? 3.664 -1.580 -14.383 1.00 98.56 88 GLN A N 1
ATOM 697 C CA . GLN A 1 88 ? 2.833 -0.424 -14.056 1.00 98.56 88 GLN A CA 1
ATOM 698 C C . GLN A 1 88 ? 1.418 -0.847 -13.640 1.00 98.56 88 GLN A C 1
ATOM 700 O O . GLN A 1 88 ? 0.884 -0.328 -12.661 1.00 98.56 88 GLN A O 1
ATOM 705 N N . GLU A 1 89 ? 0.821 -1.815 -14.340 1.00 98.50 89 GLU A N 1
ATOM 706 C CA . GLU A 1 89 ? -0.492 -2.355 -13.977 1.00 98.50 89 GLU A CA 1
ATOM 707 C C . GLU A 1 89 ? -0.462 -3.028 -12.595 1.00 98.50 89 GLU A C 1
ATOM 709 O O . GLU A 1 89 ? -1.369 -2.827 -11.782 1.00 98.50 89 GLU A O 1
ATOM 714 N N . GLN A 1 90 ? 0.591 -3.797 -12.296 1.00 98.25 90 GLN A N 1
ATOM 715 C CA . GLN A 1 90 ? 0.764 -4.405 -10.972 1.00 98.25 90 GLN A CA 1
ATOM 716 C C . GLN A 1 90 ? 0.942 -3.349 -9.878 1.00 98.25 90 GLN A C 1
ATOM 718 O O . GLN A 1 90 ? 0.355 -3.490 -8.804 1.00 98.25 90 GLN A O 1
ATOM 723 N N . HIS A 1 91 ? 1.699 -2.283 -10.149 1.00 98.44 91 HIS A N 1
ATOM 724 C CA . HIS A 1 91 ? 1.874 -1.176 -9.212 1.00 98.44 91 HIS A CA 1
ATOM 725 C C . HIS A 1 91 ? 0.534 -0.519 -8.875 1.00 98.44 91 HIS A C 1
ATOM 727 O O . HIS A 1 91 ? 0.195 -0.403 -7.701 1.00 98.44 91 HIS A O 1
ATOM 733 N N . SER A 1 92 ? -0.276 -0.188 -9.885 1.00 98.38 92 SER A N 1
ATOM 734 C CA . SER A 1 92 ? -1.597 0.408 -9.663 1.00 98.38 92 SER A CA 1
ATOM 735 C C . SER A 1 92 ? -2.529 -0.513 -8.868 1.00 98.38 92 SER A C 1
ATOM 737 O O . SER A 1 92 ? -3.199 -0.058 -7.942 1.00 98.38 92 SER A O 1
ATOM 739 N N . LYS A 1 93 ? -2.532 -1.824 -9.148 1.00 98.44 93 LYS A N 1
ATOM 740 C CA . LYS A 1 93 ? -3.310 -2.799 -8.359 1.00 98.44 93 LYS A CA 1
ATOM 741 C C . LYS A 1 93 ? -2.855 -2.861 -6.902 1.00 98.44 93 LYS A C 1
ATOM 743 O O . LYS A 1 93 ? -3.694 -2.969 -6.005 1.00 98.44 93 LYS A O 1
ATOM 748 N N . LEU A 1 94 ? -1.544 -2.819 -6.669 1.00 98.44 94 LEU A N 1
ATOM 749 C CA . LEU A 1 94 ? -0.975 -2.845 -5.327 1.00 98.44 94 LEU A CA 1
ATOM 750 C C . LEU A 1 94 ? -1.299 -1.562 -4.557 1.00 98.44 94 LEU A C 1
ATOM 752 O O . LEU A 1 94 ? -1.697 -1.650 -3.400 1.00 98.44 94 LEU A O 1
ATOM 756 N N . GLU A 1 95 ? -1.192 -0.396 -5.194 1.00 98.56 95 GLU A N 1
ATOM 757 C CA . GLU A 1 95 ? -1.563 0.894 -4.602 1.00 98.56 95 GLU A CA 1
ATOM 758 C C . GLU A 1 95 ? -3.036 0.926 -4.187 1.00 98.56 95 GLU A C 1
ATOM 760 O O . GLU A 1 95 ? -3.357 1.313 -3.063 1.00 98.56 95 GLU A O 1
ATOM 765 N N . GLU A 1 96 ? -3.940 0.464 -5.054 1.00 98.44 96 GLU A N 1
ATOM 766 C CA . GLU A 1 96 ? -5.358 0.355 -4.707 1.00 98.44 96 GLU A CA 1
ATOM 767 C C . GLU A 1 96 ? -5.606 -0.636 -3.566 1.00 98.44 96 GLU A C 1
ATOM 769 O O . GLU A 1 96 ? -6.439 -0.383 -2.695 1.00 98.44 96 GLU A O 1
ATOM 774 N N . GLY A 1 97 ? -4.903 -1.774 -3.575 1.00 98.44 97 GLY A N 1
ATOM 775 C CA . GLY A 1 97 ? -4.967 -2.761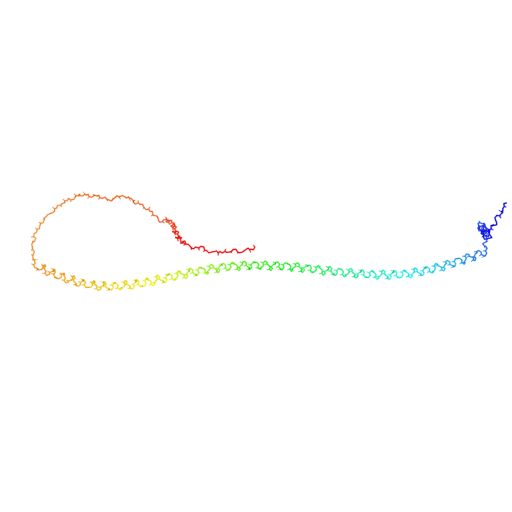 -2.503 1.00 98.44 97 GLY A CA 1
ATOM 776 C C . GLY A 1 97 ? -4.526 -2.165 -1.170 1.00 98.44 97 GLY A C 1
ATOM 777 O O . GLY A 1 97 ? -5.250 -2.278 -0.184 1.00 98.44 97 GLY A O 1
ATOM 778 N N . PHE A 1 98 ? -3.391 -1.467 -1.163 1.00 98.44 98 PHE A N 1
ATOM 779 C CA . PHE A 1 98 ? -2.864 -0.788 0.015 1.00 98.44 98 PHE A CA 1
ATOM 780 C C . PHE A 1 98 ? -3.835 0.277 0.529 1.00 98.44 98 PHE A C 1
ATOM 782 O O . PHE A 1 98 ? -4.164 0.289 1.715 1.00 98.44 98 PHE A O 1
ATOM 789 N N . LYS A 1 99 ? -4.380 1.110 -0.365 1.00 98.50 99 LYS A N 1
ATOM 790 C CA . LYS A 1 99 ? -5.386 2.115 -0.008 1.00 98.50 99 LYS A CA 1
ATOM 791 C C . LYS A 1 99 ? -6.597 1.484 0.686 1.00 98.50 99 LYS A C 1
ATOM 793 O O . LYS A 1 99 ? -6.972 1.925 1.766 1.00 98.50 99 LYS A O 1
ATOM 798 N N . ARG A 1 100 ? -7.149 0.405 0.117 1.00 98.56 100 ARG A N 1
ATOM 799 C CA . ARG A 1 100 ? -8.272 -0.338 0.717 1.00 98.56 100 ARG A CA 1
ATOM 800 C C . ARG A 1 100 ? -7.922 -0.923 2.087 1.00 98.56 100 ARG A C 1
ATOM 802 O O . ARG A 1 100 ? -8.766 -0.923 2.975 1.00 98.56 100 ARG A O 1
ATOM 809 N N . THR A 1 101 ? -6.699 -1.426 2.273 1.00 98.44 101 THR A N 1
ATOM 810 C CA . THR A 1 101 ? -6.273 -1.952 3.581 1.00 98.44 101 THR A CA 1
ATOM 811 C C . THR A 1 101 ? -6.125 -0.860 4.632 1.00 98.44 101 THR A C 1
ATOM 813 O O . THR A 1 101 ? -6.497 -1.092 5.774 1.00 98.44 101 THR A O 1
ATOM 816 N N . VAL A 1 102 ? -5.637 0.325 4.253 1.00 98.56 102 VAL A N 1
ATOM 817 C CA . VAL A 1 102 ? -5.551 1.478 5.160 1.00 98.56 102 VAL A CA 1
ATOM 818 C C . VAL A 1 102 ? -6.951 1.930 5.573 1.00 98.56 102 VAL A C 1
ATOM 820 O O . VAL A 1 102 ? -7.223 2.009 6.762 1.00 98.56 102 VAL A O 1
ATOM 823 N N . GLU A 1 103 ? -7.870 2.097 4.616 1.00 98.50 103 GLU A N 1
ATOM 824 C CA . GLU A 1 103 ? -9.270 2.454 4.904 1.00 98.50 103 GLU A CA 1
ATOM 825 C C . GLU A 1 103 ? -9.949 1.436 5.844 1.00 98.50 103 GLU A C 1
ATOM 827 O O . GLU A 1 103 ? -10.696 1.817 6.742 1.00 98.50 103 GLU A O 1
ATOM 832 N N . ALA A 1 104 ? -9.667 0.138 5.679 1.00 98.62 104 ALA A N 1
ATOM 833 C CA . ALA A 1 104 ? -10.181 -0.902 6.571 1.00 98.62 104 ALA A CA 1
ATOM 834 C C . ALA A 1 104 ? -9.570 -0.840 7.984 1.00 98.62 104 ALA A C 1
ATOM 836 O O . ALA A 1 104 ? -10.269 -1.110 8.960 1.00 98.62 104 ALA A O 1
ATOM 837 N N . CYS A 1 105 ? -8.287 -0.493 8.111 1.00 98.38 105 CYS A N 1
ATOM 838 C CA . CYS A 1 105 ? -7.653 -0.278 9.412 1.00 98.38 105 CYS A CA 1
ATOM 839 C C . CYS A 1 105 ? -8.266 0.924 10.143 1.00 98.38 105 CYS A C 1
ATOM 841 O O . CYS A 1 105 ? -8.581 0.797 11.324 1.00 98.38 105 CYS A O 1
ATOM 843 N N . ASP A 1 106 ? -8.497 2.035 9.438 1.00 98.56 106 ASP A N 1
ATOM 844 C CA . ASP A 1 106 ? -9.118 3.241 10.005 1.00 98.56 106 ASP A CA 1
ATOM 845 C C . ASP A 1 106 ? -10.558 2.967 10.483 1.00 98.56 106 ASP A C 1
ATOM 847 O O . ASP A 1 106 ? -11.019 3.520 11.484 1.00 98.56 106 ASP A O 1
ATOM 851 N N . GLU A 1 107 ? -11.295 2.101 9.778 1.00 98.62 107 GLU A N 1
ATOM 852 C CA . GLU A 1 107 ? -12.626 1.652 10.202 1.00 98.62 107 GLU A CA 1
ATOM 853 C C . GLU A 1 107 ? -12.563 0.834 11.495 1.00 98.62 107 GLU A C 1
ATOM 855 O O . GLU A 1 107 ? -13.287 1.122 12.448 1.00 98.62 107 GLU A O 1
ATOM 860 N N . LEU A 1 108 ? -11.663 -0.152 11.547 1.00 98.62 108 LEU A N 1
ATOM 861 C CA . LEU A 1 108 ? -11.478 -0.997 12.726 1.00 98.62 108 LEU A CA 1
ATOM 862 C C . LEU A 1 108 ? -11.015 -0.195 13.944 1.00 98.62 108 LEU A C 1
ATOM 864 O O . LEU A 1 108 ? -11.437 -0.494 15.059 1.00 98.62 108 LEU A O 1
ATOM 868 N N . GLU A 1 109 ? -10.163 0.814 13.754 1.00 98.50 109 GLU A N 1
ATOM 869 C CA . GLU A 1 109 ? -9.749 1.719 14.828 1.00 98.50 109 GLU A CA 1
ATOM 870 C C . GLU A 1 109 ? -10.958 2.455 15.416 1.00 98.50 109 GLU A C 1
ATOM 872 O O . GLU A 1 109 ? -11.166 2.428 16.630 1.00 98.50 109 GLU A O 1
ATOM 877 N N . ARG A 1 110 ? -11.828 2.996 14.557 1.00 98.62 110 ARG A N 1
ATOM 878 C CA . ARG A 1 110 ? -13.044 3.698 14.985 1.00 98.62 110 ARG A CA 1
ATOM 879 C C . ARG A 1 110 ? -14.037 2.788 15.708 1.00 98.62 110 ARG A C 1
ATOM 881 O O . ARG A 1 110 ? -14.587 3.173 16.739 1.00 98.62 110 ARG A O 1
ATOM 888 N N . GLU A 1 111 ? -14.261 1.577 15.195 1.00 98.62 111 GLU A N 1
ATOM 889 C CA . GLU A 1 111 ? -15.107 0.581 15.866 1.00 98.62 111 GLU A CA 1
ATOM 890 C C . GLU A 1 111 ? -14.546 0.216 17.246 1.00 98.62 111 GLU A C 1
ATOM 892 O O . GLU A 1 111 ? -15.294 0.074 18.217 1.00 98.62 111 GLU A O 1
ATOM 897 N N . ASN A 1 112 ? -13.222 0.091 17.353 1.00 98.56 112 ASN A N 1
ATOM 898 C CA . ASN A 1 112 ? -12.558 -0.228 18.608 1.00 98.56 112 ASN A CA 1
ATOM 899 C C . ASN A 1 112 ? -12.724 0.906 19.632 1.00 98.56 112 ASN A C 1
ATOM 901 O O . ASN A 1 112 ? -13.094 0.646 20.777 1.00 98.56 112 ASN A O 1
ATOM 905 N N . GLU A 1 113 ? -12.542 2.163 19.223 1.00 98.62 113 GLU A N 1
ATOM 906 C CA . GLU A 1 113 ? -12.807 3.338 20.066 1.00 98.62 113 GLU A CA 1
ATOM 907 C C . GLU A 1 113 ? -14.259 3.377 20.569 1.00 98.62 113 GLU A C 1
ATOM 909 O O . GLU A 1 113 ? -14.505 3.599 21.760 1.00 98.62 113 GLU A O 1
ATOM 914 N N . GLU A 1 114 ? -15.230 3.092 19.694 1.00 98.62 114 GLU A N 1
ATOM 915 C CA . GLU A 1 114 ? -16.646 3.036 20.067 1.00 98.62 114 GLU A CA 1
ATOM 916 C C . GLU A 1 114 ? -16.924 1.910 21.079 1.00 98.62 114 GLU A C 1
ATOM 918 O O . GLU A 1 114 ? -17.661 2.100 22.055 1.00 98.62 114 GLU A O 1
ATOM 923 N N . LEU A 1 115 ? -16.322 0.732 20.882 1.00 98.62 115 LEU A N 1
ATOM 924 C CA . LEU A 1 115 ? -16.430 -0.387 21.818 1.00 98.62 115 LEU A CA 1
ATOM 925 C C . LEU A 1 115 ? -15.790 -0.064 23.172 1.00 98.62 115 LEU A C 1
ATOM 927 O O . LEU A 1 115 ? -16.381 -0.384 24.209 1.00 98.62 115 LEU A O 1
ATOM 931 N N . TYR A 1 116 ? -14.634 0.604 23.187 1.00 98.62 116 TYR A N 1
ATOM 932 C CA . TYR A 1 116 ? -14.001 1.069 24.420 1.00 98.62 116 TYR A CA 1
ATOM 933 C C . TYR A 1 116 ? -14.886 2.068 25.171 1.00 98.62 116 TYR A C 1
ATOM 935 O O . TYR A 1 116 ? -15.073 1.913 26.381 1.00 98.62 116 TYR A O 1
ATOM 943 N N . ALA A 1 117 ? -15.489 3.036 24.476 1.00 98.56 117 ALA A N 1
ATOM 944 C CA . ALA A 1 117 ? -16.414 3.991 25.086 1.00 98.56 117 ALA A CA 1
ATOM 945 C C . ALA A 1 117 ? -17.626 3.283 25.720 1.00 98.56 117 ALA A C 1
ATOM 947 O O . ALA A 1 117 ? -17.914 3.473 26.904 1.00 98.56 117 ALA A O 1
ATOM 948 N N . LYS A 1 118 ? -18.270 2.367 24.979 1.00 98.62 118 LYS A N 1
ATOM 949 C CA . LYS A 1 118 ? -19.393 1.555 25.488 1.00 98.62 118 LYS A CA 1
ATOM 950 C C . LYS A 1 118 ? -19.004 0.717 26.706 1.00 98.62 118 LYS A C 1
ATOM 952 O O . LYS A 1 118 ? -19.797 0.569 27.639 1.00 98.62 118 LYS A O 1
ATOM 957 N N . LEU A 1 119 ? -17.796 0.152 26.708 1.00 98.56 119 LEU A N 1
ATOM 958 C CA . LEU A 1 119 ? -17.296 -0.644 27.825 1.00 98.56 119 LEU A CA 1
ATOM 959 C C . LEU A 1 119 ? -17.102 0.210 29.083 1.00 98.56 119 LEU A C 1
ATOM 961 O O . LEU A 1 119 ? -17.477 -0.226 30.175 1.00 98.56 119 LEU A O 1
ATOM 965 N N . ILE A 1 120 ? -16.550 1.416 28.936 1.00 98.50 120 ILE A N 1
ATOM 966 C CA . ILE A 1 120 ? -16.374 2.370 30.036 1.00 98.50 120 ILE A CA 1
ATOM 967 C C . ILE A 1 120 ? -17.734 2.751 30.629 1.00 98.50 120 ILE A C 1
ATOM 969 O O . ILE A 1 120 ? -17.920 2.631 31.843 1.00 98.50 120 ILE A O 1
ATOM 973 N N . ASP A 1 121 ? -18.704 3.116 29.788 1.00 98.44 121 ASP A N 1
ATOM 974 C CA . ASP A 1 121 ? -20.051 3.494 30.228 1.00 98.44 121 ASP A CA 1
ATOM 975 C C . ASP A 1 121 ? -20.766 2.343 30.946 1.00 98.44 121 ASP A C 1
ATOM 977 O O . ASP A 1 121 ? -21.322 2.521 32.033 1.00 98.44 121 ASP A O 1
ATOM 981 N N . SER A 1 122 ? -20.692 1.129 30.390 1.00 98.12 122 SER A N 1
ATOM 982 C CA . SER A 1 122 ? -21.233 -0.075 31.030 1.00 98.12 122 SER A CA 1
ATOM 983 C C . SER A 1 122 ? -20.555 -0.356 32.372 1.00 98.12 122 SER A C 1
ATOM 985 O O . SER A 1 122 ? -21.215 -0.711 33.352 1.00 98.12 122 SER A O 1
ATOM 987 N N . SER A 1 123 ? -19.235 -0.173 32.450 1.00 98.44 123 SER A N 1
ATOM 988 C CA . SER A 1 123 ? -18.492 -0.344 33.693 1.00 98.44 123 SER A CA 1
ATOM 989 C C . SER A 1 123 ? -18.926 0.666 34.752 1.00 98.44 123 SER A C 1
ATOM 991 O O . SER A 1 123 ? -19.163 0.271 35.893 1.00 98.44 123 SER A O 1
ATOM 993 N N . LYS A 1 124 ? -19.101 1.937 34.376 1.00 98.38 124 LYS A N 1
ATOM 994 C CA . LYS A 1 124 ? -19.607 2.984 35.268 1.00 98.38 124 LYS A CA 1
ATOM 995 C C . LYS A 1 124 ? -21.009 2.651 35.781 1.00 98.38 124 LYS A C 1
ATOM 997 O O . LYS A 1 124 ? -21.222 2.643 36.988 1.00 98.38 124 LYS A O 1
ATOM 1002 N N . ALA A 1 125 ? -21.922 2.259 34.891 1.00 98.50 125 ALA A N 1
ATOM 1003 C CA . ALA A 1 125 ? -23.273 1.853 35.272 1.00 98.50 125 ALA A CA 1
ATOM 1004 C C . ALA A 1 125 ? -23.277 0.672 36.262 1.00 98.50 125 ALA A C 1
ATOM 1006 O O . ALA A 1 125 ? -24.077 0.644 37.196 1.00 98.50 125 ALA A O 1
ATOM 1007 N N . ARG A 1 126 ? -22.359 -0.294 36.103 1.00 98.25 126 ARG A N 1
ATOM 1008 C CA . ARG A 1 126 ? -22.198 -1.396 37.068 1.00 98.25 126 ARG A CA 1
ATOM 1009 C C . ARG A 1 126 ? -21.704 -0.917 38.431 1.00 98.25 126 ARG A C 1
ATOM 1011 O O . ARG A 1 126 ? -22.187 -1.426 39.439 1.00 98.25 126 ARG A O 1
ATOM 1018 N N . VAL A 1 127 ? -20.767 0.031 38.477 1.00 98.44 127 VAL A N 1
ATOM 1019 C CA . VAL A 1 127 ? -20.287 0.617 39.742 1.00 98.44 127 VAL A CA 1
ATOM 1020 C C . VAL A 1 127 ? -21.427 1.349 40.453 1.00 98.44 127 VAL A C 1
ATOM 1022 O O . VAL A 1 127 ? -21.672 1.088 41.631 1.00 98.44 127 VAL A O 1
ATOM 1025 N N . ASP A 1 128 ? -22.189 2.168 39.726 1.00 98.31 128 ASP A N 1
ATOM 1026 C CA . ASP A 1 128 ? -23.339 2.894 40.274 1.00 98.31 128 ASP A CA 1
ATOM 1027 C C . ASP A 1 128 ? -24.395 1.927 40.834 1.00 98.31 128 ASP A C 1
ATOM 1029 O O . ASP A 1 128 ? -24.855 2.089 41.967 1.00 98.31 128 ASP A O 1
ATOM 1033 N N . LEU A 1 129 ? -24.736 0.870 40.087 1.00 98.44 129 LEU A N 1
ATOM 1034 C CA . LEU A 1 129 ? -25.654 -0.174 40.554 1.00 98.44 129 LEU A CA 1
ATOM 1035 C C . LEU A 1 129 ? -25.123 -0.914 41.787 1.00 98.44 129 LEU A C 1
ATOM 1037 O O . LEU A 1 129 ? -25.893 -1.202 42.699 1.00 98.44 129 LEU A O 1
ATOM 1041 N N . THR A 1 130 ? -23.821 -1.198 41.839 1.00 98.50 130 THR A N 1
ATOM 1042 C CA . THR A 1 130 ? -23.198 -1.865 42.993 1.00 98.50 130 THR A CA 1
ATOM 1043 C C . THR A 1 130 ? -23.347 -1.010 44.251 1.00 98.50 130 THR A C 1
ATOM 1045 O O . THR A 1 130 ? -23.800 -1.514 45.276 1.00 98.50 130 THR A O 1
ATOM 1048 N N . SER A 1 131 ? -23.095 0.300 44.152 1.00 97.94 131 SER A N 1
ATOM 1049 C CA . SER A 1 131 ? -23.270 1.223 45.282 1.00 97.94 131 SER A CA 1
ATOM 1050 C C . SER A 1 131 ? -24.725 1.310 45.769 1.00 97.94 131 SER A C 1
ATOM 1052 O O . SER A 1 131 ? -24.985 1.348 46.973 1.00 97.94 131 SER A O 1
ATOM 1054 N N . GLN A 1 132 ? -25.698 1.270 44.851 1.00 98.50 132 GLN A N 1
ATOM 1055 C CA . GLN A 1 132 ? -27.120 1.253 45.207 1.00 98.50 132 GLN A CA 1
ATOM 1056 C C . GLN A 1 132 ? -27.505 -0.037 45.933 1.00 98.50 132 GLN A C 1
ATOM 1058 O O . GLN A 1 132 ? -28.225 0.012 46.929 1.00 98.50 132 GLN A O 1
ATOM 1063 N N . VAL A 1 133 ? -27.013 -1.187 45.464 1.00 98.50 133 VAL A N 1
ATOM 1064 C CA . VAL A 1 133 ? -27.246 -2.483 46.116 1.00 98.50 133 VAL A CA 1
ATOM 1065 C C . VAL A 1 133 ? -26.664 -2.495 47.529 1.00 98.50 133 VAL A C 1
ATOM 1067 O O . VAL A 1 133 ? -27.338 -2.947 48.455 1.00 98.50 133 VAL A O 1
ATOM 1070 N N . GLU A 1 134 ? -25.455 -1.964 47.719 1.00 98.44 134 GLU A N 1
ATOM 1071 C CA . GLU A 1 134 ? -24.834 -1.840 49.042 1.00 98.44 134 GLU A CA 1
ATOM 1072 C C . GLU A 1 134 ? -25.662 -0.944 49.974 1.00 98.44 134 GLU A C 1
ATOM 1074 O O . GLU A 1 134 ? -25.982 -1.352 51.092 1.00 98.44 134 GLU A O 1
ATOM 1079 N N . SER A 1 135 ? -26.092 0.230 49.497 1.00 98.44 135 SER A N 1
ATOM 1080 C CA . SER A 1 135 ? -26.947 1.145 50.266 1.00 98.44 135 SER A CA 1
ATOM 1081 C C . SER A 1 135 ? -28.273 0.496 50.674 1.00 98.44 135 SER A C 1
ATOM 1083 O O . SER A 1 135 ? -28.687 0.599 51.829 1.00 98.44 135 SER A O 1
ATOM 1085 N N . LEU A 1 136 ? -28.938 -0.200 49.746 1.00 98.50 136 LEU A N 1
ATOM 1086 C CA . LEU A 1 136 ? -30.191 -0.907 50.026 1.00 98.50 136 LEU A CA 1
ATOM 1087 C C . LEU A 1 136 ? -29.992 -2.067 51.006 1.00 98.50 136 LEU A C 1
ATOM 1089 O O . LEU A 1 136 ? -30.877 -2.343 51.816 1.00 98.50 136 LEU A O 1
ATOM 1093 N N . ASN A 1 137 ? -28.846 -2.750 50.962 1.00 98.44 137 ASN A N 1
ATOM 1094 C CA . ASN A 1 137 ? -28.550 -3.810 51.920 1.00 98.44 137 ASN A CA 1
ATOM 1095 C C . ASN A 1 137 ? -28.380 -3.250 53.341 1.00 98.44 137 ASN A C 1
ATOM 1097 O O . ASN A 1 137 ? -28.936 -3.814 54.283 1.00 98.44 137 ASN A O 1
ATOM 1101 N N . VAL A 1 138 ? -27.701 -2.106 53.484 1.00 98.50 138 VAL A N 1
ATOM 1102 C CA . VAL A 1 138 ? -27.589 -1.396 54.770 1.00 98.50 138 VAL A CA 1
ATOM 1103 C C . VAL A 1 138 ? -28.968 -0.970 55.286 1.00 98.50 138 VAL A C 1
ATOM 1105 O O . VAL A 1 138 ? -29.295 -1.211 56.449 1.00 98.50 138 VAL A O 1
ATOM 1108 N N . GLU A 1 139 ? -29.813 -0.386 54.431 1.00 98.25 139 GLU A N 1
ATOM 1109 C CA . GLU A 1 139 ? -31.175 0.010 54.815 1.00 98.25 139 GLU A CA 1
ATOM 1110 C C . GLU A 1 139 ? -32.021 -1.199 55.247 1.00 98.25 139 GLU A C 1
ATOM 1112 O O . GLU A 1 139 ? -32.695 -1.160 56.279 1.00 98.25 139 GLU A O 1
ATOM 1117 N N . LYS A 1 140 ? -31.944 -2.309 54.505 1.00 98.50 140 LYS A N 1
ATOM 1118 C CA . LYS A 1 140 ? -32.618 -3.567 54.846 1.00 98.50 140 LYS A CA 1
ATOM 1119 C C . LYS A 1 140 ? -32.191 -4.089 56.220 1.00 98.50 140 LYS A C 1
ATOM 1121 O O . LYS A 1 140 ? -33.050 -4.484 57.008 1.00 98.50 140 LYS A O 1
ATOM 1126 N N . GLU A 1 141 ? -30.892 -4.111 56.513 1.00 98.31 141 GLU A N 1
ATOM 1127 C CA . GLU A 1 141 ? -30.372 -4.541 57.818 1.00 98.31 141 GLU A CA 1
ATOM 1128 C C . GLU A 1 141 ? -30.888 -3.640 58.947 1.00 98.31 141 GLU A C 1
ATOM 1130 O O . GLU A 1 141 ? -31.355 -4.136 59.976 1.00 98.31 141 GLU A O 1
ATOM 1135 N N . GLN A 1 142 ? -30.914 -2.323 58.725 1.00 98.44 142 GLN A N 1
ATOM 1136 C CA . GLN A 1 142 ? -31.459 -1.370 59.689 1.00 98.44 142 GLN A CA 1
ATOM 1137 C C . GLN A 1 142 ? -32.961 -1.582 59.941 1.00 98.44 142 GLN A C 1
ATOM 1139 O O . GLN A 1 142 ? -33.416 -1.523 61.089 1.00 98.44 142 GLN A O 1
ATOM 1144 N N . LEU A 1 143 ? -33.742 -1.853 58.890 1.00 98.50 143 LEU A N 1
ATOM 1145 C CA . LEU A 1 143 ? -35.171 -2.149 59.008 1.00 98.50 143 LEU A CA 1
ATOM 1146 C C . LEU A 1 143 ? -35.431 -3.447 59.781 1.00 98.50 143 LEU A C 1
ATOM 1148 O O . LEU A 1 143 ? -36.354 -3.483 60.594 1.00 98.50 143 LEU A O 1
ATOM 1152 N N . LEU A 1 144 ? -34.606 -4.483 59.593 1.00 98.44 144 LEU A N 1
ATOM 1153 C CA . LEU A 1 144 ? -34.711 -5.734 60.354 1.00 98.44 144 LEU A CA 1
ATOM 1154 C C . LEU A 1 144 ? -34.481 -5.515 61.855 1.00 98.44 144 LEU A C 1
ATOM 1156 O O . LEU A 1 144 ? -35.240 -6.035 62.674 1.00 98.44 144 LEU A O 1
ATOM 1160 N N . VAL A 1 145 ? -33.480 -4.708 62.222 1.00 98.19 145 VAL A N 1
ATOM 1161 C CA . VAL A 1 145 ? -33.224 -4.347 63.627 1.00 98.19 145 VAL A CA 1
ATOM 1162 C C . VAL A 1 145 ? -34.411 -3.585 64.223 1.00 98.19 145 VAL A C 1
ATOM 1164 O O . VAL A 1 145 ? -34.857 -3.899 65.330 1.00 98.19 145 VAL A O 1
ATOM 1167 N N . ASN A 1 146 ? -34.951 -2.609 63.487 1.00 98.38 146 ASN A N 1
ATOM 1168 C CA . ASN A 1 146 ? -36.104 -1.825 63.932 1.00 98.38 146 ASN A CA 1
ATOM 1169 C C . ASN A 1 146 ? -37.353 -2.697 64.116 1.00 98.38 146 ASN A C 1
ATOM 1171 O O . ASN A 1 146 ? -38.077 -2.519 65.096 1.00 98.38 146 ASN A O 1
ATOM 1175 N N . LEU A 1 147 ? -37.585 -3.647 63.204 1.00 98.31 147 LEU A N 1
ATOM 1176 C CA . LEU A 1 147 ? -38.694 -4.591 63.289 1.00 98.31 147 LEU A CA 1
ATOM 1177 C C . LEU A 1 147 ? -38.588 -5.459 64.548 1.00 98.31 147 LEU A C 1
ATOM 1179 O O . LEU A 1 147 ? -39.532 -5.483 65.333 1.00 98.31 147 LEU A O 1
ATOM 1183 N N . ASN A 1 148 ? -37.433 -6.090 64.792 1.00 97.88 148 ASN A N 1
ATOM 1184 C CA . ASN A 1 148 ? -37.233 -6.924 65.983 1.00 97.88 148 ASN A CA 1
ATOM 1185 C C . ASN A 1 148 ? -37.444 -6.124 67.282 1.00 97.88 148 ASN A C 1
ATOM 1187 O O . ASN A 1 148 ? -38.113 -6.579 68.207 1.00 97.88 148 ASN A O 1
ATOM 1191 N N . LYS A 1 149 ? -36.944 -4.884 67.332 1.00 98.25 149 LYS A N 1
ATOM 1192 C CA . LYS A 1 149 ? -37.152 -4.000 68.486 1.00 98.25 149 LYS A CA 1
ATOM 1193 C C . LYS A 1 149 ? -38.634 -3.672 68.711 1.00 98.25 149 LYS A C 1
ATOM 1195 O O . LYS A 1 149 ? -39.092 -3.678 69.853 1.00 98.25 149 LYS A O 1
ATOM 1200 N N . ALA A 1 150 ? -39.384 -3.395 67.644 1.00 97.94 150 ALA A N 1
ATOM 1201 C CA . ALA A 1 150 ? -40.820 -3.138 67.736 1.00 97.94 150 ALA A CA 1
ATOM 1202 C C . ALA A 1 150 ? -41.593 -4.387 68.202 1.00 97.94 150 ALA A C 1
ATOM 1204 O O . ALA A 1 150 ? -42.507 -4.279 69.021 1.00 97.94 150 ALA A O 1
ATOM 1205 N N . GLU A 1 151 ? -41.206 -5.575 67.731 1.00 97.50 151 GLU A N 1
ATOM 1206 C CA . GLU A 1 151 ? -41.777 -6.847 68.187 1.00 97.50 151 GLU A CA 1
ATOM 1207 C C . GLU A 1 151 ? -41.531 -7.080 69.690 1.00 97.50 151 GLU A C 1
ATOM 1209 O O . GLU A 1 151 ? -42.463 -7.432 70.422 1.00 97.50 151 GLU A O 1
ATOM 1214 N N . GLU A 1 152 ? -40.318 -6.814 70.186 1.00 97.88 152 GLU A N 1
ATOM 1215 C CA . GLU A 1 152 ? -39.983 -6.890 71.616 1.00 97.88 152 GLU A CA 1
ATOM 1216 C C . GLU A 1 152 ? -40.813 -5.910 72.466 1.00 97.88 152 GLU A C 1
ATOM 1218 O O . GLU A 1 152 ? -41.338 -6.284 73.523 1.00 97.88 152 GLU A O 1
ATOM 1223 N N . GLU A 1 153 ? -40.985 -4.671 71.997 1.00 97.25 153 GLU A N 1
ATOM 1224 C CA . GLU A 1 153 ? -41.787 -3.650 72.677 1.00 97.25 153 GLU A CA 1
ATOM 1225 C C . GLU A 1 153 ? -43.261 -4.065 72.788 1.00 97.25 153 GLU A C 1
ATOM 1227 O O . GLU A 1 153 ? -43.852 -3.973 73.867 1.00 97.25 153 GLU A O 1
ATOM 1232 N N . VAL A 1 154 ? -43.847 -4.624 71.722 1.00 98.19 154 VAL A N 1
ATOM 1233 C CA . VAL A 1 154 ? -45.224 -5.153 71.742 1.00 98.19 154 VAL A CA 1
ATOM 1234 C C . VAL A 1 154 ? -45.381 -6.260 72.788 1.00 98.19 154 VAL A C 1
ATOM 1236 O O . VAL A 1 154 ? -46.388 -6.304 73.505 1.00 98.19 154 VAL A O 1
ATOM 1239 N N . VAL A 1 155 ? -44.389 -7.145 72.924 1.00 97.69 155 VAL A N 1
ATOM 1240 C CA . VAL A 1 155 ? -44.402 -8.200 73.948 1.00 97.69 155 VAL A CA 1
ATOM 1241 C C . VAL A 1 155 ? -44.371 -7.604 75.358 1.00 97.69 155 VAL A C 1
ATOM 1243 O O . VAL A 1 155 ? -45.113 -8.070 76.232 1.00 97.69 155 VAL A O 1
ATOM 1246 N N . LEU A 1 156 ? -43.541 -6.584 75.597 1.00 97.12 156 LEU A N 1
ATOM 1247 C CA . LEU A 1 156 ? -43.469 -5.890 76.886 1.00 97.12 156 LEU A CA 1
ATOM 1248 C C . LEU A 1 156 ? -44.783 -5.168 77.212 1.00 97.12 156 LEU A C 1
ATOM 1250 O O . LEU A 1 156 ? -45.358 -5.416 78.275 1.00 97.12 156 LEU A O 1
ATOM 1254 N N . LEU A 1 157 ? -45.319 -4.387 76.273 1.00 97.38 157 LEU A N 1
ATOM 1255 C CA . LEU A 1 157 ? -46.595 -3.682 76.423 1.00 97.38 157 LEU A CA 1
ATOM 1256 C C . LEU A 1 157 ? -47.768 -4.648 76.638 1.00 97.38 157 LEU A C 1
ATOM 1258 O O . LEU A 1 157 ? -48.668 -4.378 77.430 1.00 97.38 157 LEU A O 1
ATOM 1262 N N . SER A 1 158 ? -47.766 -5.816 75.988 1.00 97.50 158 SER A N 1
ATOM 1263 C CA . SER A 1 158 ? -48.776 -6.857 76.226 1.00 97.50 158 SER A CA 1
ATOM 1264 C C . SER A 1 158 ? -48.732 -7.383 77.665 1.00 97.50 158 SER A C 1
ATOM 1266 O O . SER A 1 158 ? -49.777 -7.600 78.287 1.00 97.50 158 SER A O 1
ATOM 1268 N N . LYS A 1 159 ? -47.529 -7.586 78.221 1.00 97.25 159 LYS A N 1
ATOM 1269 C CA . LYS A 1 159 ? -47.358 -7.998 79.624 1.00 97.25 159 LYS A CA 1
ATOM 1270 C C . LYS A 1 159 ? -47.836 -6.905 80.577 1.00 97.25 159 LYS A C 1
ATOM 1272 O O . LYS A 1 159 ? -48.573 -7.220 81.511 1.00 97.25 159 LYS A O 1
ATOM 1277 N N . GLU A 1 160 ? -47.465 -5.654 80.321 1.00 96.88 160 GLU A N 1
ATOM 1278 C CA . GLU A 1 160 ? -47.897 -4.493 81.106 1.00 96.88 160 GLU A CA 1
ATOM 1279 C C . GLU A 1 160 ? -49.424 -4.329 81.081 1.00 96.88 160 GLU A C 1
ATOM 1281 O O . GLU A 1 160 ? -50.053 -4.273 82.137 1.00 96.88 160 GLU A O 1
ATOM 1286 N N . ASN A 1 161 ? -50.049 -4.396 79.902 1.00 96.19 161 ASN A N 1
ATOM 1287 C CA . ASN A 1 161 ? -51.506 -4.339 79.756 1.00 96.19 161 ASN A CA 1
ATOM 1288 C C . ASN A 1 161 ? -52.212 -5.437 80.559 1.00 96.19 161 ASN A C 1
ATOM 1290 O O . ASN A 1 161 ? -53.196 -5.168 81.247 1.00 96.19 161 ASN A O 1
ATOM 1294 N N . LYS A 1 162 ? -51.681 -6.668 80.553 1.00 97.25 162 LYS A N 1
ATOM 1295 C CA . LYS A 1 162 ? -52.216 -7.753 81.392 1.00 97.25 162 LYS A CA 1
ATOM 1296 C C . LYS A 1 162 ? -52.118 -7.429 82.885 1.00 97.25 162 LYS A C 1
ATOM 1298 O O . LYS A 1 162 ? -52.976 -7.864 83.652 1.00 97.25 162 LYS A O 1
ATOM 1303 N N . MET A 1 163 ? -51.071 -6.739 83.337 1.00 96.25 163 MET A N 1
ATOM 1304 C CA . MET A 1 163 ? -50.937 -6.316 84.739 1.00 96.25 163 MET A CA 1
ATOM 1305 C C . MET A 1 163 ? -51.952 -5.225 85.087 1.00 96.25 163 MET A C 1
ATOM 1307 O O . MET A 1 163 ? -52.721 -5.401 86.033 1.00 96.25 163 MET A O 1
ATOM 1311 N N . LEU A 1 164 ? -52.038 -4.178 84.265 1.00 96.06 164 LEU A N 1
ATOM 1312 C CA . LEU A 1 164 ? -52.999 -3.085 84.433 1.00 96.06 164 LEU A CA 1
ATOM 1313 C C . LEU A 1 164 ? -54.450 -3.577 84.421 1.00 96.06 164 LEU A C 1
ATOM 1315 O O . LEU A 1 164 ? -55.282 -3.096 85.187 1.00 96.06 164 LEU A O 1
ATOM 1319 N N . GLU A 1 165 ? -54.778 -4.570 83.596 1.00 96.38 165 GLU A N 1
ATOM 1320 C CA . GLU A 1 165 ? -56.127 -5.134 83.546 1.00 96.38 165 GLU A CA 1
ATOM 1321 C C . GLU A 1 165 ? -56.493 -5.894 84.831 1.00 96.38 165 GLU A C 1
ATOM 1323 O O . GLU A 1 165 ? -57.628 -5.793 85.313 1.00 96.38 165 GLU A O 1
ATOM 1328 N N . ARG A 1 166 ? -55.522 -6.582 85.452 1.00 95.69 166 ARG A N 1
ATOM 1329 C CA . ARG A 1 166 ? -55.706 -7.181 86.784 1.00 95.69 166 ARG A CA 1
ATOM 1330 C C . ARG A 1 166 ? -55.940 -6.105 87.842 1.00 95.69 166 ARG A C 1
ATOM 1332 O O . ARG A 1 166 ? -56.890 -6.228 88.612 1.00 95.69 166 ARG A O 1
ATOM 1339 N N . GLU A 1 167 ? -55.136 -5.045 87.861 1.00 94.56 167 GLU A N 1
ATOM 1340 C CA . GLU A 1 167 ? -55.298 -3.931 88.808 1.00 94.56 167 GLU A CA 1
ATOM 1341 C C . GLU A 1 167 ? -56.635 -3.207 88.630 1.00 94.56 167 GLU A C 1
ATOM 1343 O O . GLU A 1 167 ? -57.362 -2.989 89.599 1.00 94.56 167 GLU A O 1
ATOM 1348 N N . LYS A 1 168 ? -57.016 -2.905 87.385 1.00 93.56 168 LYS A N 1
ATOM 1349 C CA . LYS A 1 168 ? -58.312 -2.306 87.048 1.00 93.56 168 LYS A CA 1
ATOM 1350 C C . LYS A 1 168 ? -59.467 -3.166 87.555 1.00 93.56 168 LYS A C 1
ATOM 1352 O O . LYS A 1 168 ? -60.431 -2.628 88.102 1.00 93.56 168 LYS A O 1
ATOM 1357 N N . LYS A 1 169 ? -59.379 -4.492 87.400 1.00 95.31 169 LYS A N 1
ATOM 1358 C CA . LYS A 1 169 ? -60.381 -5.426 87.926 1.00 95.31 169 LYS A CA 1
ATOM 1359 C C . LYS A 1 169 ? -60.463 -5.355 89.455 1.00 95.31 169 LYS A C 1
ATOM 1361 O O . LYS A 1 169 ? -61.565 -5.219 89.983 1.00 95.31 169 LYS A O 1
ATOM 1366 N N . VAL A 1 170 ? -59.322 -5.371 90.147 1.00 93.00 170 VAL A N 1
ATOM 1367 C CA . VAL A 1 170 ? -59.249 -5.231 91.614 1.00 93.00 170 VAL A CA 1
ATOM 1368 C C . VAL A 1 170 ? -59.873 -3.910 92.078 1.00 93.00 170 VAL A C 1
ATOM 1370 O O . VAL A 1 170 ? -60.718 -3.904 92.975 1.00 93.00 170 VAL A O 1
ATOM 1373 N N . LEU A 1 171 ? -59.521 -2.792 91.439 1.00 92.06 171 LEU A N 1
ATOM 1374 C CA . LEU A 1 171 ? -60.076 -1.473 91.752 1.00 92.06 171 LEU A CA 1
ATOM 1375 C C . LEU A 1 171 ? -61.590 -1.414 91.512 1.00 92.06 171 LEU A C 1
ATOM 1377 O O . LEU A 1 171 ? -62.326 -0.878 92.342 1.00 92.06 171 LEU A O 1
ATOM 1381 N N . ALA A 1 172 ? -62.082 -1.998 90.416 1.00 90.62 172 ALA A N 1
ATOM 1382 C CA . ALA A 1 172 ? -63.512 -2.057 90.123 1.00 90.62 172 ALA A CA 1
ATOM 1383 C C . ALA A 1 172 ? -64.286 -2.878 91.169 1.00 90.62 172 ALA A C 1
ATOM 1385 O O . ALA A 1 172 ? -65.375 -2.478 91.589 1.00 90.62 172 ALA A O 1
ATOM 1386 N N . GLU A 1 173 ? -63.731 -4.005 91.626 1.00 88.94 173 GLU A N 1
ATOM 1387 C CA . GLU A 1 173 ? -64.300 -4.790 92.727 1.00 88.94 173 GLU A CA 1
ATOM 1388 C C . GLU A 1 173 ? -64.315 -3.995 94.039 1.00 88.94 173 GLU A C 1
ATOM 1390 O O . GLU A 1 173 ? -65.327 -3.986 94.745 1.00 88.94 173 GLU A O 1
ATOM 1395 N N . GLN A 1 174 ? -63.236 -3.271 94.348 1.00 86.94 174 GLN A N 1
ATOM 1396 C CA . GLN A 1 174 ? -63.159 -2.414 95.531 1.00 86.94 174 GLN A CA 1
ATOM 1397 C C . GLN A 1 174 ? -64.192 -1.275 95.485 1.00 86.94 174 GLN A C 1
ATOM 1399 O O . GLN A 1 174 ? -64.839 -0.989 96.493 1.00 86.94 174 GLN A O 1
ATOM 1404 N N . PHE A 1 175 ? -64.391 -0.651 94.321 1.00 83.81 175 PHE A N 1
ATOM 1405 C CA . PHE A 1 175 ? -65.387 0.402 94.125 1.00 83.81 175 PHE A CA 1
ATOM 1406 C C . PHE A 1 175 ? -66.822 -0.124 94.257 1.00 83.81 175 PHE A C 1
ATOM 1408 O O . PHE A 1 175 ? -67.633 0.484 94.955 1.00 83.81 175 PHE A O 1
ATOM 1415 N N . LYS A 1 176 ? -67.128 -1.297 93.682 1.00 84.06 176 LYS A N 1
ATOM 1416 C CA . LYS A 1 176 ? -68.425 -1.968 93.879 1.00 84.06 176 LYS A CA 1
ATOM 1417 C C . LYS A 1 176 ? -68.692 -2.252 95.357 1.00 84.06 176 LYS A C 1
ATOM 1419 O O . LYS A 1 176 ? -69.775 -1.944 95.839 1.00 84.06 176 LYS A O 1
ATOM 1424 N N . ARG A 1 177 ? -67.701 -2.749 96.106 1.00 78.56 177 ARG A N 1
ATOM 1425 C CA . ARG A 1 177 ? -67.832 -2.951 97.564 1.00 78.56 177 ARG A CA 1
ATOM 1426 C C . ARG A 1 177 ? -68.125 -1.651 98.319 1.00 78.56 177 ARG A C 1
ATOM 1428 O O . ARG A 1 177 ? -68.874 -1.685 99.286 1.00 78.56 177 ARG A O 1
ATOM 1435 N N . ARG A 1 178 ? -67.573 -0.516 97.875 1.00 74.69 178 ARG A N 1
ATOM 1436 C CA . ARG A 1 178 ? -67.879 0.808 98.445 1.00 74.69 178 ARG A CA 1
ATOM 1437 C C . ARG A 1 178 ? -69.270 1.333 98.047 1.00 74.69 178 ARG A C 1
ATOM 1439 O O . ARG A 1 178 ? -69.847 2.080 98.825 1.00 74.69 178 ARG A O 1
ATOM 1446 N N . GLN A 1 179 ? -69.827 0.936 96.896 1.00 63.16 179 GLN A N 1
ATOM 1447 C CA . GLN A 1 179 ? -71.192 1.307 96.474 1.00 63.16 179 GLN A CA 1
ATOM 1448 C C . GLN A 1 179 ? -72.308 0.446 97.093 1.00 63.16 179 GLN A C 1
ATOM 1450 O O . GLN A 1 179 ? -73.396 0.957 97.322 1.00 63.16 179 GLN A O 1
ATOM 1455 N N . VAL A 1 180 ? -72.058 -0.827 97.423 1.00 53.12 180 VAL A N 1
ATOM 1456 C CA . VAL A 1 180 ? -73.067 -1.747 98.010 1.00 53.12 180 VAL A CA 1
ATOM 1457 C C . VAL A 1 180 ? -73.436 -1.385 99.470 1.00 53.12 180 VAL A C 1
ATOM 1459 O O . VAL A 1 180 ? -74.290 -2.017 100.079 1.00 53.12 180 VAL A O 1
ATOM 1462 N N . GLY A 1 181 ? -72.849 -0.319 100.027 1.00 50.50 181 GLY A N 1
ATOM 1463 C CA . GLY A 1 181 ? -73.239 0.283 101.306 1.00 50.50 181 GLY A CA 1
ATOM 1464 C C . GLY A 1 181 ? -74.258 1.427 101.216 1.00 50.50 181 GLY A C 1
ATOM 1465 O O . GLY A 1 181 ? -74.515 2.054 102.240 1.00 50.50 181 GLY A O 1
ATOM 1466 N N . HIS A 1 182 ? -74.823 1.738 100.042 1.00 50.06 182 HIS A N 1
ATOM 1467 C CA . HIS A 1 182 ? -75.844 2.785 99.931 1.00 50.06 182 HIS A CA 1
ATOM 1468 C C . HIS A 1 182 ? -76.993 2.391 98.992 1.00 50.06 182 HIS A C 1
ATOM 1470 O O . HIS A 1 182 ? -76.841 2.395 97.772 1.00 50.06 182 HIS A O 1
ATOM 1476 N N . ASP A 1 183 ? -78.158 2.106 99.583 1.00 40.53 183 ASP A N 1
ATOM 1477 C CA . ASP A 1 183 ? -79.443 2.076 98.880 1.00 40.53 183 ASP A CA 1
ATOM 1478 C C . ASP A 1 183 ? -80.025 3.507 98.720 1.00 40.53 183 ASP A C 1
ATOM 1480 O O . ASP A 1 183 ? -79.670 4.413 99.489 1.00 40.53 183 ASP A O 1
ATOM 1484 N N . PRO A 1 184 ? -80.906 3.736 97.721 1.00 62.84 184 PRO A N 1
ATOM 1485 C CA . PRO A 1 184 ? -81.134 5.030 97.076 1.00 62.84 184 PRO A CA 1
ATOM 1486 C C . PRO A 1 184 ? -82.535 5.626 97.332 1.00 62.84 184 PRO A C 1
ATOM 1488 O O . PRO A 1 184 ? -83.501 4.903 97.576 1.00 62.84 184 PRO A O 1
ATOM 1491 N N . LYS A 1 185 ? -82.693 6.953 97.171 1.00 37.53 185 LYS A N 1
ATOM 1492 C CA . LYS A 1 185 ? -84.004 7.598 96.937 1.00 37.53 185 LYS A CA 1
ATOM 1493 C C . LYS A 1 185 ? -83.895 8.880 96.085 1.00 37.53 185 LYS A C 1
ATOM 1495 O O . LYS A 1 185 ? -83.266 9.855 96.476 1.00 37.53 185 LYS A O 1
ATOM 1500 N N . LEU A 1 186 ? -84.526 8.801 94.908 1.00 56.38 186 LEU A N 1
ATOM 1501 C CA . LEU A 1 186 ? -84.931 9.834 93.921 1.00 56.38 186 LEU A CA 1
ATOM 1502 C C . LEU A 1 186 ? -86.051 10.755 94.522 1.00 56.38 186 LEU A C 1
ATOM 1504 O O . LEU A 1 186 ? -86.500 10.383 95.609 1.00 56.38 186 LEU A O 1
ATOM 1508 N N . PRO A 1 187 ? -86.607 11.848 93.902 1.00 52.41 187 PRO A N 1
ATOM 1509 C CA . PRO A 1 187 ? -86.680 12.173 92.459 1.00 52.41 187 PRO A CA 1
ATOM 1510 C C . PRO A 1 187 ? -86.720 13.679 92.010 1.00 52.41 187 PRO A C 1
ATOM 1512 O O . PRO A 1 187 ? -86.800 14.618 92.791 1.00 52.41 187 PRO A O 1
ATOM 1515 N N . SER A 1 188 ? -86.814 13.843 90.679 1.00 34.47 188 SER A N 1
ATOM 1516 C CA . SER A 1 188 ? -87.641 14.805 89.905 1.00 34.47 188 SER A CA 1
ATOM 1517 C C . SER A 1 188 ? -87.166 16.224 89.515 1.00 34.47 188 SER A C 1
ATOM 1519 O O . SER A 1 188 ? -87.160 17.147 90.315 1.00 34.47 188 SER A O 1
ATOM 1521 N N . SER A 1 189 ? -87.060 16.371 88.179 1.00 40.84 189 SER A N 1
ATOM 1522 C CA . SER A 1 189 ? -87.513 17.486 87.309 1.00 40.84 189 SER A CA 1
ATOM 1523 C C . SER A 1 189 ? -86.743 18.821 87.385 1.00 40.84 189 SER A C 1
ATOM 1525 O O . SER A 1 189 ? -86.217 19.175 88.422 1.00 40.84 189 SER A O 1
ATOM 1527 N N . SER A 1 190 ? -86.569 19.622 86.330 1.00 30.64 190 SER A N 1
ATOM 1528 C CA . SER A 1 190 ? -87.409 19.877 85.156 1.00 30.64 190 SER A CA 1
ATOM 1529 C C . SER A 1 190 ? -86.613 20.546 84.017 1.00 30.64 190 SER A C 1
ATOM 1531 O O . SER A 1 190 ? -85.617 21.226 84.244 1.00 30.64 190 SER A O 1
ATOM 1533 N N . SER A 1 191 ? -87.116 20.388 82.792 1.00 48.06 191 SER A N 1
ATOM 1534 C CA . SER A 1 191 ? -86.673 21.002 81.534 1.00 48.06 191 SER A CA 1
ATOM 1535 C C . SER A 1 191 ? -86.576 22.536 81.537 1.00 48.06 191 SER A C 1
ATOM 1537 O O . SER A 1 191 ? -87.491 23.203 82.009 1.00 48.06 191 SER A O 1
ATOM 1539 N N . ALA A 1 192 ? -85.589 23.090 80.819 1.00 34.72 192 ALA A N 1
ATOM 1540 C CA . ALA A 1 192 ? -85.727 24.371 80.116 1.00 34.72 192 ALA A CA 1
ATOM 1541 C C . ALA A 1 192 ? -84.807 24.455 78.879 1.00 34.72 192 ALA A C 1
ATOM 1543 O O . ALA A 1 192 ? -83.606 24.208 78.939 1.00 34.72 192 ALA A O 1
ATOM 1544 N N . LYS A 1 193 ? -85.420 24.811 77.745 1.00 45.62 193 LYS A N 1
ATOM 1545 C CA . LYS A 1 193 ? -84.805 25.260 76.484 1.00 45.62 193 LYS A CA 1
ATOM 1546 C C . LYS A 1 193 ? -84.127 26.625 76.672 1.00 45.62 193 LYS A C 1
ATOM 1548 O O . LYS A 1 193 ? -84.720 27.436 77.362 1.00 45.62 193 LYS A O 1
ATOM 1553 N N . ILE A 1 194 ? -83.021 26.888 75.957 1.00 45.09 194 ILE A N 1
ATOM 1554 C CA . ILE A 1 194 ? -82.485 28.162 75.379 1.00 45.09 194 ILE A CA 1
ATOM 1555 C C . ILE A 1 194 ? -81.177 27.712 74.673 1.00 45.09 194 ILE A C 1
ATOM 1557 O O . ILE A 1 194 ? -80.346 27.094 75.320 1.00 45.09 194 ILE A O 1
ATOM 1561 N N . LYS A 1 195 ? -80.940 27.706 73.352 1.00 41.75 195 LYS A N 1
ATOM 1562 C CA . LYS A 1 195 ? -81.047 28.663 72.229 1.00 41.75 195 LYS A CA 1
ATOM 1563 C C . LYS A 1 195 ? -80.113 29.887 72.331 1.00 41.75 195 LYS A C 1
ATOM 1565 O O . LYS A 1 195 ? -80.459 30.860 72.976 1.00 41.75 195 LYS A O 1
ATOM 1570 N N . GLY A 1 196 ? -79.022 29.876 71.551 1.00 38.78 196 GLY A N 1
ATOM 1571 C CA . GLY A 1 196 ? -78.229 31.063 71.153 1.00 38.78 196 GLY A CA 1
ATOM 1572 C C . GLY A 1 196 ? -76.758 30.981 71.586 1.00 38.78 196 GLY A C 1
ATOM 1573 O O . GLY A 1 196 ? -76.487 30.910 72.771 1.00 38.78 196 GLY A O 1
ATOM 1574 N N . LYS A 1 197 ? -75.798 30.758 70.675 1.00 43.06 197 LYS A N 1
ATOM 1575 C CA . LYS A 1 197 ? -75.126 31.708 69.748 1.00 43.06 197 LYS A CA 1
ATOM 1576 C C . LYS A 1 197 ? -74.019 32.561 70.402 1.00 43.06 197 LYS A C 1
ATOM 1578 O O . LYS A 1 197 ? -74.329 33.589 70.983 1.00 43.06 197 LYS A O 1
ATOM 1583 N N . SER A 1 198 ? -72.763 32.193 70.126 1.00 37.72 198 SER A N 1
ATOM 1584 C CA . SER A 1 198 ? -71.617 33.021 69.661 1.00 37.72 198 SER A CA 1
ATOM 1585 C C . SER A 1 198 ? -70.339 32.176 69.859 1.00 37.72 198 SER A C 1
ATOM 1587 O O . SER A 1 198 ? -70.203 31.513 70.874 1.00 37.72 198 SER A O 1
ATOM 1589 N N . GLY A 1 199 ? -69.402 31.981 68.931 1.00 38.19 199 GLY A N 1
ATOM 1590 C CA . GLY A 1 199 ? -69.001 32.744 67.756 1.00 38.19 199 GLY A CA 1
ATOM 1591 C C . GLY A 1 199 ? -67.696 33.481 68.068 1.00 38.19 199 GLY A C 1
ATOM 1592 O O . GLY A 1 199 ? -67.723 34.277 68.998 1.00 38.19 199 GLY A O 1
ATOM 1593 N N . ILE A 1 200 ? -66.640 33.230 67.259 1.00 46.41 200 ILE A N 1
ATOM 1594 C CA . ILE A 1 200 ? -65.403 34.022 66.972 1.00 46.41 200 ILE A CA 1
ATOM 1595 C C . ILE A 1 200 ? -64.126 33.184 67.208 1.00 46.41 200 ILE A C 1
ATOM 1597 O O . ILE A 1 200 ? -63.897 32.735 68.317 1.00 46.41 200 ILE A O 1
ATOM 1601 N N . LYS A 1 201 ? -63.205 32.947 66.262 1.00 38.91 201 LYS A N 1
ATOM 1602 C CA . LYS A 1 201 ? -63.044 33.300 64.837 1.00 38.91 201 LYS A CA 1
ATOM 1603 C C . LYS A 1 201 ? -62.114 32.235 64.214 1.00 38.91 201 LYS A C 1
ATOM 1605 O O . LYS A 1 201 ? -61.002 32.050 64.695 1.00 38.91 201 LYS A O 1
ATOM 1610 N N . LYS A 1 202 ? -62.531 31.589 63.124 1.00 34.22 202 LYS A N 1
ATOM 1611 C CA . LYS A 1 202 ? -61.624 31.048 62.097 1.00 34.22 202 LYS A CA 1
ATOM 1612 C C . LYS A 1 202 ? -62.063 31.678 60.780 1.00 34.22 202 LYS A C 1
ATOM 1614 O O . LYS A 1 202 ? -63.209 31.506 60.373 1.00 34.22 202 LYS A O 1
ATOM 1619 N N . SER A 1 203 ? -61.196 32.502 60.204 1.00 39.28 203 SER A N 1
ATOM 1620 C CA . SER A 1 203 ? -61.408 33.142 58.910 1.00 39.28 203 SER A CA 1
ATOM 1621 C C . SER A 1 203 ? -61.148 32.137 57.786 1.00 39.28 203 SER A C 1
ATOM 1623 O O . SER A 1 203 ? -60.099 31.501 57.780 1.00 39.28 203 SER A O 1
ATOM 1625 N N . THR A 1 204 ? -62.152 31.990 56.914 1.00 37.31 204 THR A N 1
ATOM 1626 C CA . THR A 1 204 ? -62.114 32.101 55.436 1.00 37.31 204 THR A CA 1
ATOM 1627 C C . THR A 1 204 ? -60.805 31.643 54.759 1.00 37.31 204 THR A C 1
ATOM 1629 O O . THR A 1 204 ? -59.740 32.139 55.092 1.00 37.31 204 THR A O 1
ATOM 1632 N N . VAL A 1 205 ? -60.795 30.767 53.747 1.00 38.84 205 VAL A N 1
ATOM 1633 C CA . VAL A 1 205 ? -61.481 30.907 52.449 1.00 38.84 205 VAL A CA 1
ATOM 1634 C C . VAL A 1 205 ? -61.624 29.548 51.742 1.00 38.84 205 VAL A C 1
ATOM 1636 O O . VAL A 1 205 ? -60.698 28.751 51.716 1.00 38.84 205 VAL A O 1
ATOM 1639 N N . SER A 1 206 ? -62.820 29.363 51.171 1.00 35.88 206 SER A N 1
ATOM 1640 C CA . SER A 1 206 ? -63.200 28.693 49.916 1.00 35.88 206 SER A CA 1
ATOM 1641 C C . SER A 1 206 ? -62.236 27.701 49.260 1.00 35.88 206 SER A C 1
ATOM 1643 O O . SER A 1 206 ? -61.125 28.040 48.865 1.00 35.88 206 SER A O 1
ATOM 1645 N N . GLY A 1 207 ? -62.773 26.509 48.995 1.00 45.00 207 GLY A N 1
ATOM 1646 C CA . GLY A 1 207 ? -62.137 25.497 48.171 1.00 45.00 207 GLY A CA 1
ATOM 1647 C C . GLY A 1 207 ? -61.884 25.930 46.728 1.00 45.00 207 GLY A C 1
ATOM 1648 O O . GLY A 1 207 ? -62.581 26.782 46.170 1.00 45.00 207 GLY A O 1
ATOM 1649 N N . ARG A 1 208 ? -60.904 25.250 46.136 1.00 41.84 208 ARG A N 1
ATOM 1650 C CA . ARG A 1 208 ? -60.810 24.959 44.709 1.00 41.84 208 ARG A CA 1
ATOM 1651 C C . ARG A 1 208 ? -60.285 23.536 44.552 1.00 41.84 208 ARG A C 1
ATOM 1653 O O . ARG A 1 208 ? -59.274 23.177 45.142 1.00 41.84 208 ARG A O 1
ATOM 1660 N N . LEU A 1 209 ? -61.024 22.756 43.769 1.00 50.22 209 LEU A N 1
ATOM 1661 C CA . LEU A 1 209 ? -60.506 21.651 42.971 1.00 50.22 209 LEU A CA 1
ATOM 1662 C C . LEU A 1 209 ? -59.273 22.153 42.198 1.00 50.22 209 LEU A C 1
ATOM 1664 O O . LEU A 1 209 ? -59.410 23.135 41.470 1.00 50.22 209 LEU A O 1
ATOM 1668 N N . ILE A 1 210 ? -58.123 21.503 42.365 1.00 42.41 210 ILE A N 1
ATOM 1669 C CA . ILE A 1 210 ? -56.946 21.552 41.478 1.00 42.41 210 ILE A CA 1
ATOM 1670 C C . ILE A 1 210 ? -56.326 20.153 41.632 1.00 42.41 210 ILE A C 1
ATOM 1672 O O . ILE A 1 210 ? -55.940 19.778 42.735 1.00 42.41 210 ILE A O 1
ATOM 1676 N N . ASP A 1 211 ? -56.649 19.221 40.743 1.00 36.09 211 ASP A N 1
ATOM 1677 C CA . ASP A 1 211 ? -55.908 18.926 39.510 1.00 36.09 211 ASP A CA 1
ATOM 1678 C C . ASP A 1 211 ? -54.458 18.523 39.811 1.00 36.09 211 ASP A C 1
ATOM 1680 O O . ASP A 1 211 ? -53.634 19.331 40.235 1.00 36.09 211 ASP A O 1
ATOM 1684 N N . SER A 1 212 ? -54.190 17.226 39.676 1.00 48.25 212 SER A N 1
ATOM 1685 C CA . SER A 1 212 ? -52.858 16.655 39.823 1.00 48.25 212 SER A CA 1
ATOM 1686 C C . SER A 1 212 ? -52.092 16.915 38.540 1.00 48.25 212 SER A C 1
ATOM 1688 O O . SER A 1 212 ? -52.002 16.037 37.691 1.00 48.25 212 SER A O 1
ATOM 1690 N N . ASP A 1 213 ? -51.531 18.111 38.414 1.00 49.50 213 ASP A N 1
ATOM 1691 C CA . ASP A 1 213 ? -50.513 18.363 37.411 1.00 49.50 213 ASP A CA 1
ATOM 1692 C C . ASP A 1 213 ? -49.434 19.311 37.940 1.00 49.50 213 ASP A C 1
ATOM 1694 O O . ASP A 1 213 ? -49.703 20.440 38.342 1.00 49.50 213 ASP A O 1
ATOM 1698 N N . LYS A 1 214 ? -48.203 18.787 37.873 1.00 54.66 214 LYS A N 1
ATOM 1699 C CA . LYS A 1 214 ? -46.899 19.464 37.916 1.00 54.66 214 LYS A CA 1
ATOM 1700 C C . LYS A 1 214 ? -46.567 20.234 39.197 1.00 54.66 214 LYS A C 1
ATOM 1702 O O . LYS A 1 214 ? -46.883 21.409 39.333 1.00 54.66 214 LYS A O 1
ATOM 1707 N N . GLU A 1 215 ? -45.777 19.598 40.066 1.00 40.25 215 GLU A N 1
ATOM 1708 C CA . GLU A 1 215 ? -44.781 20.347 40.834 1.00 40.25 215 GLU A CA 1
ATOM 1709 C C . GLU A 1 215 ? -43.419 20.247 40.153 1.00 40.25 215 GLU A C 1
ATOM 1711 O O . GLU A 1 215 ? -42.893 19.169 39.870 1.00 40.25 215 GLU A O 1
ATOM 1716 N N . ASP A 1 216 ? -42.927 21.446 39.878 1.00 47.00 216 ASP A N 1
ATOM 1717 C CA . ASP A 1 216 ? -41.634 21.812 39.356 1.00 47.00 216 ASP A CA 1
ATOM 1718 C C . ASP A 1 216 ? -40.467 21.170 40.103 1.00 47.00 216 ASP A C 1
ATOM 1720 O O . ASP A 1 216 ? -40.463 20.983 41.324 1.00 47.00 216 ASP A O 1
ATOM 1724 N N . ALA A 1 217 ? -39.431 20.914 39.308 1.00 55.72 217 ALA A N 1
ATOM 1725 C CA . ALA A 1 217 ? -38.082 20.625 39.738 1.00 55.72 217 ALA A CA 1
ATOM 1726 C C . ALA A 1 217 ? -37.651 21.586 40.856 1.00 55.72 217 ALA A C 1
ATOM 1728 O O . ALA A 1 217 ? -37.456 22.782 40.642 1.00 55.72 217 ALA A O 1
ATOM 1729 N N . ARG A 1 218 ? -37.467 21.046 42.062 1.00 48.88 218 ARG A N 1
ATOM 1730 C CA . ARG A 1 218 ? -36.611 21.690 43.052 1.00 48.88 218 ARG A CA 1
ATOM 1731 C C . ARG A 1 218 ? -35.178 21.324 42.713 1.00 48.88 218 ARG A C 1
ATOM 1733 O O . ARG A 1 218 ? -34.775 20.177 42.896 1.00 48.88 218 ARG A O 1
ATOM 1740 N N . ASP A 1 219 ? -34.441 22.309 42.216 1.00 61.62 219 ASP A N 1
ATOM 1741 C CA . ASP A 1 219 ? -32.993 22.230 42.060 1.00 61.62 219 ASP A CA 1
ATOM 1742 C C . ASP A 1 219 ? -32.341 21.844 43.400 1.00 61.62 219 ASP A C 1
ATOM 1744 O O . ASP A 1 219 ? -32.653 22.449 44.437 1.00 61.62 219 ASP A O 1
ATOM 1748 N N . PRO A 1 220 ? -31.443 20.843 43.429 1.00 60.47 220 PRO A N 1
ATOM 1749 C CA . PRO A 1 220 ? -30.698 20.532 44.634 1.00 60.47 220 PRO A CA 1
ATOM 1750 C C . PRO A 1 220 ? -29.670 21.633 44.925 1.00 60.47 220 PRO A C 1
ATOM 1752 O O . PRO A 1 220 ? -28.967 22.122 44.042 1.00 60.47 220 PRO A O 1
ATOM 1755 N N . LEU A 1 221 ? -29.596 22.008 46.203 1.00 56.53 221 LEU A N 1
ATOM 1756 C CA . LEU A 1 221 ? -28.667 22.999 46.739 1.00 56.53 221 LEU A CA 1
ATOM 1757 C C . LEU A 1 221 ? -27.209 22.630 46.421 1.00 56.53 221 LEU A C 1
ATOM 1759 O O . LEU A 1 221 ? -26.780 21.492 46.611 1.00 56.53 221 LEU A O 1
ATOM 1763 N N . THR A 1 222 ? -26.452 23.629 45.973 1.00 65.44 222 THR A N 1
ATOM 1764 C CA . THR A 1 222 ? -25.022 23.565 45.656 1.00 65.44 222 THR A CA 1
ATOM 1765 C C . THR A 1 222 ? -24.188 23.099 46.860 1.00 65.44 222 THR A C 1
ATOM 1767 O O . THR A 1 222 ? -24.426 23.570 47.977 1.00 65.44 222 THR A O 1
ATOM 1770 N N . PRO A 1 223 ? -23.169 22.235 46.673 1.00 55.94 223 PRO A N 1
ATOM 1771 C CA . PRO A 1 223 ? -22.295 21.826 47.766 1.00 55.94 223 PRO A CA 1
ATOM 1772 C C . PRO A 1 223 ? -21.405 22.969 48.263 1.00 55.94 223 PRO A C 1
ATOM 1774 O O . PRO A 1 223 ? -20.876 23.770 47.491 1.00 55.94 223 PRO A O 1
ATOM 1777 N N . ILE A 1 224 ? -21.222 22.997 49.581 1.00 47.06 224 ILE A N 1
ATOM 1778 C CA . ILE A 1 224 ? -20.371 23.927 50.320 1.00 47.06 224 ILE A CA 1
ATOM 1779 C C . ILE A 1 224 ? -18.903 23.652 49.970 1.00 47.06 224 ILE A C 1
ATOM 1781 O O . ILE A 1 224 ? -18.397 22.548 50.159 1.00 47.06 224 ILE A O 1
ATOM 1785 N N . ASN A 1 225 ? -18.239 24.685 49.455 1.00 48.34 225 ASN A N 1
ATOM 1786 C CA . ASN A 1 225 ? -16.833 24.702 49.069 1.00 48.34 225 ASN A CA 1
ATOM 1787 C C . ASN A 1 225 ? -15.929 24.600 50.315 1.00 48.34 225 ASN A C 1
ATOM 1789 O O . ASN A 1 225 ? -15.946 25.495 51.165 1.00 48.34 225 ASN A O 1
ATOM 1793 N N . PHE A 1 226 ? -15.140 23.529 50.428 1.00 47.62 226 PHE A N 1
ATOM 1794 C CA . PHE A 1 226 ? -14.029 23.452 51.376 1.00 47.62 226 PHE A CA 1
ATOM 1795 C C . PHE A 1 226 ? -12.763 23.977 50.695 1.00 47.62 226 PHE A C 1
ATOM 1797 O O . PHE A 1 226 ? -12.255 23.383 49.750 1.00 47.62 226 PHE A O 1
ATOM 1804 N N . ASN A 1 227 ? -12.256 25.100 51.199 1.00 43.69 227 ASN A N 1
ATOM 1805 C CA . ASN A 1 227 ? -10.968 25.661 50.807 1.00 43.69 227 ASN A CA 1
ATOM 1806 C C . ASN A 1 227 ? -9.793 24.758 51.223 1.00 43.69 227 ASN A C 1
ATOM 1808 O O . ASN A 1 227 ? -9.730 24.361 52.391 1.00 43.69 227 ASN A O 1
ATOM 1812 N N . SER A 1 228 ? -8.810 24.638 50.313 1.00 48.16 228 SER A N 1
ATOM 1813 C CA . SER A 1 228 ? -7.328 24.623 50.496 1.00 48.16 228 SER A CA 1
ATOM 1814 C C . SER A 1 228 ? -6.631 23.423 49.823 1.00 48.16 228 SER A C 1
ATOM 1816 O O . SER A 1 228 ? -7.228 22.353 49.767 1.00 48.16 228 SER A O 1
ATOM 1818 N N . PRO A 1 229 ? -5.316 23.489 49.519 1.00 51.91 229 PRO A N 1
ATOM 1819 C CA . PRO A 1 229 ? -4.551 24.526 48.816 1.00 51.91 229 PRO A CA 1
ATOM 1820 C C . PRO A 1 229 ? -3.758 23.957 47.603 1.00 51.91 229 PRO A C 1
ATOM 1822 O O . PRO A 1 229 ? -3.680 22.749 47.403 1.00 51.91 229 PRO A O 1
ATOM 1825 N N . GLU A 1 230 ? -3.182 24.870 46.814 1.00 47.22 230 GLU A N 1
ATOM 1826 C CA . GLU A 1 230 ? -2.062 24.728 45.858 1.00 47.22 230 GLU A CA 1
ATOM 1827 C C . GLU A 1 230 ? -1.251 23.416 45.885 1.00 47.22 230 GLU A C 1
ATOM 1829 O O . GLU A 1 230 ? -0.627 23.086 46.893 1.00 47.22 230 GLU A O 1
ATOM 1834 N N . LEU A 1 231 ? -1.141 22.765 44.720 1.00 51.00 231 LEU A N 1
ATOM 1835 C CA . LEU A 1 231 ? 0.016 21.949 44.347 1.00 51.00 231 LEU A CA 1
ATOM 1836 C C . LEU A 1 231 ? 0.333 22.164 42.861 1.00 51.00 231 LEU A C 1
ATOM 1838 O O . LEU A 1 231 ? -0.466 21.851 41.978 1.00 51.00 231 LEU A O 1
ATOM 1842 N N . ASP A 1 232 ? 1.515 22.731 42.640 1.00 51.25 232 ASP A N 1
ATOM 1843 C CA . ASP A 1 232 ? 2.176 22.983 41.366 1.00 51.25 232 ASP A CA 1
ATOM 1844 C C . ASP A 1 232 ? 2.194 21.761 40.438 1.00 51.25 232 ASP A C 1
ATOM 1846 O O . ASP A 1 232 ? 2.627 20.673 40.824 1.00 51.25 232 ASP A O 1
ATOM 1850 N N . ALA A 1 233 ? 1.843 21.970 39.168 1.00 52.59 233 ALA A N 1
ATOM 1851 C CA . ALA A 1 233 ? 2.195 21.052 38.093 1.00 52.59 233 ALA A CA 1
ATOM 1852 C C . ALA A 1 233 ? 2.777 21.829 36.909 1.00 52.59 233 ALA A C 1
ATOM 1854 O O . ALA A 1 233 ? 2.090 22.489 36.132 1.00 52.59 233 ALA A O 1
ATOM 1855 N N . PHE A 1 234 ? 4.099 21.730 36.847 1.00 47.81 234 PHE A N 1
ATOM 1856 C CA . PHE A 1 234 ? 4.999 22.001 35.740 1.00 47.81 234 PHE A CA 1
ATOM 1857 C C . PHE A 1 234 ? 4.431 21.691 34.342 1.00 47.81 234 PHE A C 1
ATOM 1859 O O . PHE A 1 234 ? 3.884 20.619 34.090 1.00 47.81 234 PHE A O 1
ATOM 1866 N N . HIS A 1 235 ? 4.715 22.601 33.406 1.00 56.31 235 HIS A N 1
ATOM 1867 C CA . HIS A 1 235 ? 4.829 22.331 31.968 1.00 56.31 235 HIS A CA 1
ATOM 1868 C C . HIS A 1 235 ? 5.842 21.199 31.686 1.00 56.31 235 HIS A C 1
ATOM 1870 O O . HIS A 1 235 ? 6.843 21.076 32.399 1.00 56.31 235 HIS A O 1
ATOM 1876 N N . PRO A 1 236 ? 5.670 20.454 30.580 1.00 59.22 236 PRO A N 1
ATOM 1877 C CA . PRO A 1 236 ? 6.546 20.757 29.449 1.00 59.22 236 PRO A CA 1
ATOM 1878 C C . PRO A 1 236 ? 5.845 20.757 28.086 1.00 59.22 236 PRO A C 1
ATOM 1880 O O . PRO A 1 236 ? 4.850 20.082 27.839 1.00 59.22 236 PRO A O 1
ATOM 1883 N N . SER A 1 237 ? 6.433 21.570 27.219 1.00 53.41 237 SER A N 1
ATOM 1884 C CA . SER A 1 237 ? 6.158 21.772 25.805 1.00 53.41 237 SER A CA 1
ATOM 1885 C C . SER A 1 237 ? 6.340 20.512 24.954 1.00 53.41 237 SER A C 1
ATOM 1887 O O . SER A 1 237 ? 7.262 19.730 25.196 1.00 53.41 237 SER A O 1
ATOM 1889 N N . VAL A 1 238 ? 5.548 20.425 23.884 1.00 56.31 238 VAL A N 1
ATOM 1890 C CA . VAL A 1 238 ? 5.947 19.869 22.582 1.00 56.31 238 VAL A CA 1
ATOM 1891 C C . VAL A 1 238 ? 5.609 20.915 21.530 1.00 56.31 238 VAL A C 1
ATOM 1893 O O . VAL A 1 238 ? 4.501 21.489 21.638 1.00 56.31 238 VAL A O 1
#

pLDDT: mean 81.41, std 22.12, range [30.64, 98.75]

Radius of gyration: 75.36 Å; chains: 1; bounding box: 154×47×195 Å